Protein AF-A0A852VA20-F1 (afdb_monomer_lite)

Radius of gyration: 23.79 Å; chains: 1; bounding box: 58×60×54 Å

Organism: NCBI:txid1260955

Structure (mmCIF, N/CA/C/O backbone):
data_AF-A0A852VA20-F1
#
_entry.id   AF-A0A852VA20-F1
#
loop_
_atom_site.group_PDB
_atom_site.id
_atom_site.type_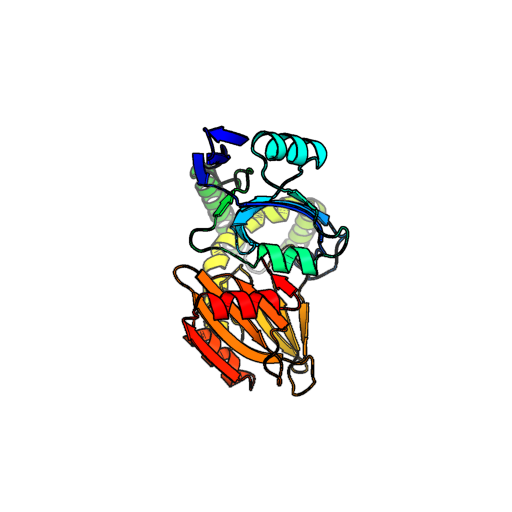symbol
_atom_site.label_atom_id
_atom_site.label_alt_id
_atom_site.label_comp_id
_atom_site.label_asym_id
_atom_site.label_entity_id
_atom_site.label_seq_id
_atom_site.pdbx_PDB_ins_code
_atom_site.Cartn_x
_atom_site.Cartn_y
_atom_site.Cartn_z
_atom_site.occupancy
_atom_site.B_iso_or_equiv
_atom_site.auth_seq_id
_atom_site.auth_comp_id
_atom_site.auth_asym_id
_atom_site.auth_atom_id
_atom_site.pdbx_PDB_model_num
ATOM 1 N N . MET A 1 1 ? -4.651 13.126 17.611 1.00 86.06 1 MET A N 1
ATOM 2 C CA . MET A 1 1 ? -5.342 13.004 18.914 1.00 86.06 1 MET A CA 1
ATOM 3 C C . MET A 1 1 ? -6.386 11.908 18.796 1.00 86.06 1 MET A C 1
ATOM 5 O O . MET A 1 1 ? -7.071 11.885 17.777 1.00 86.06 1 MET A O 1
ATOM 9 N N . LEU A 1 2 ? -6.470 11.009 19.779 1.00 92.06 2 LEU A N 1
ATOM 10 C CA . LEU A 1 2 ? -7.475 9.943 19.841 1.00 92.06 2 LEU A CA 1
ATOM 11 C C . LEU A 1 2 ? -8.363 10.138 21.063 1.00 92.06 2 LEU A C 1
ATOM 13 O O . LEU A 1 2 ? -7.851 10.328 22.164 1.00 92.06 2 LEU A O 1
ATOM 17 N N . THR A 1 3 ? -9.674 10.081 20.864 1.00 95.06 3 THR A N 1
ATOM 18 C CA . THR A 1 3 ? -10.672 10.147 21.934 1.00 95.06 3 THR A CA 1
ATOM 19 C C . THR A 1 3 ? -11.831 9.201 21.636 1.00 95.06 3 THR A C 1
ATOM 21 O O . THR A 1 3 ? -12.014 8.758 20.501 1.00 95.06 3 THR A O 1
ATOM 24 N N . TRP A 1 4 ? -12.625 8.895 22.660 1.00 95.31 4 TRP A N 1
ATOM 25 C CA . TRP A 1 4 ? -13.880 8.160 22.518 1.00 95.31 4 TRP A CA 1
ATOM 26 C C . TRP A 1 4 ? -15.063 9.119 22.630 1.00 95.31 4 TRP A C 1
ATOM 28 O O . TRP A 1 4 ? -15.105 9.933 23.549 1.00 95.31 4 TRP A O 1
ATOM 38 N N . ASP A 1 5 ? -16.025 8.987 21.724 1.00 94.44 5 ASP A N 1
ATOM 39 C CA . ASP A 1 5 ? -17.327 9.655 21.754 1.00 94.44 5 ASP A CA 1
ATOM 40 C C . ASP A 1 5 ? -18.409 8.568 21.799 1.00 94.44 5 ASP A C 1
ATOM 42 O O . ASP A 1 5 ? -18.751 7.945 20.788 1.00 94.44 5 ASP A O 1
ATOM 46 N N . GLY A 1 6 ? -18.833 8.215 23.016 1.00 90.75 6 GLY A N 1
ATOM 47 C CA . GLY A 1 6 ? -19.586 6.980 23.246 1.00 90.75 6 GLY A CA 1
ATOM 48 C C . GLY A 1 6 ? -18.814 5.755 22.732 1.00 90.75 6 GLY A C 1
ATOM 49 O O . GLY A 1 6 ? -17.623 5.608 22.994 1.00 90.75 6 GLY A O 1
ATOM 50 N N . GLY A 1 7 ? -19.476 4.879 21.976 1.00 90.75 7 GLY A N 1
ATOM 51 C CA . GLY A 1 7 ? -18.836 3.719 21.335 1.00 90.75 7 GLY A CA 1
ATOM 52 C C . GLY A 1 7 ? -18.010 4.042 20.082 1.00 90.75 7 GLY A C 1
ATOM 53 O O . GLY A 1 7 ? -17.509 3.128 19.433 1.00 90.75 7 GLY A O 1
ATOM 54 N N . THR A 1 8 ? -17.883 5.316 19.706 1.00 96.00 8 THR A N 1
ATOM 55 C CA . THR A 1 8 ? -17.224 5.728 18.462 1.00 96.00 8 THR A CA 1
ATOM 56 C C . THR A 1 8 ? -15.826 6.262 18.750 1.00 96.00 8 THR A C 1
ATOM 58 O O . THR A 1 8 ? -15.646 7.169 19.563 1.00 96.00 8 THR A O 1
ATOM 61 N N . LEU A 1 9 ? -14.822 5.727 18.060 1.00 96.75 9 LEU A N 1
ATOM 62 C CA . LEU A 1 9 ? -13.476 6.283 18.041 1.00 96.75 9 LEU A CA 1
ATOM 63 C C . LEU A 1 9 ? -13.481 7.577 17.230 1.00 96.75 9 LEU A C 1
ATOM 65 O O . LEU A 1 9 ? -13.901 7.590 16.071 1.00 96.75 9 LEU A O 1
ATOM 69 N N . VAL A 1 10 ? -12.943 8.645 17.811 1.00 96.81 10 VAL A N 1
ATOM 70 C CA . VAL A 1 10 ? -12.693 9.910 17.124 1.00 96.81 10 VAL A CA 1
ATOM 71 C C . VAL A 1 10 ? -11.188 10.107 17.000 1.00 96.81 10 VAL A C 1
ATOM 73 O O . VAL A 1 10 ? -10.472 10.258 17.991 1.00 96.81 10 VAL A O 1
ATOM 76 N N . ALA A 1 11 ? -10.703 10.119 15.762 1.00 94.81 11 ALA A N 1
ATOM 77 C CA . ALA A 1 11 ? -9.308 10.375 15.445 1.00 94.81 11 ALA A CA 1
ATOM 78 C C . ALA A 1 11 ? -9.168 11.717 14.727 1.00 94.81 11 ALA A C 1
ATOM 80 O O . ALA A 1 11 ? -9.705 11.909 13.636 1.00 94.81 11 ALA A O 1
ATOM 81 N N . ALA A 1 12 ? -8.436 12.645 15.339 1.00 91.88 12 ALA A N 1
ATOM 82 C CA . ALA A 1 12 ? -8.178 13.968 14.786 1.00 91.88 12 ALA A CA 1
ATOM 83 C C . ALA A 1 12 ? -6.714 14.115 14.349 1.00 91.88 12 ALA A C 1
ATOM 85 O O . ALA A 1 12 ? -5.784 13.860 15.126 1.00 91.88 12 ALA A O 1
ATOM 86 N N . ASP A 1 13 ? -6.532 14.578 13.115 1.00 89.12 13 ASP A N 1
ATOM 87 C CA . ASP A 1 13 ? -5.271 15.005 12.522 1.00 89.12 13 ASP A CA 1
ATOM 88 C C . ASP A 1 13 ? -5.221 16.543 12.483 1.00 89.12 13 ASP A C 1
ATOM 90 O O . ASP A 1 13 ? -5.724 17.159 11.531 1.00 89.12 13 ASP A O 1
ATOM 94 N N . PRO A 1 14 ? -4.630 17.186 13.509 1.00 81.62 14 PRO A N 1
ATOM 95 C CA . PRO A 1 14 ? -4.597 18.643 13.606 1.00 81.62 14 PRO A CA 1
ATOM 96 C C . PRO A 1 14 ? -3.803 19.279 12.461 1.00 81.62 14 PRO A C 1
ATOM 98 O O . PRO A 1 14 ? -4.120 20.385 12.035 1.00 81.62 14 PRO A O 1
ATOM 101 N N . ALA A 1 15 ? -2.819 18.567 11.902 1.00 81.56 15 ALA A N 1
ATOM 102 C CA . ALA A 1 15 ? -2.001 19.055 10.797 1.00 81.56 15 ALA A CA 1
ATOM 103 C C . ALA A 1 15 ? -2.809 19.289 9.512 1.00 81.56 15 ALA A C 1
ATOM 105 O O . ALA A 1 15 ? -2.489 20.177 8.719 1.00 81.56 15 ALA A O 1
ATOM 106 N N . ASN A 1 16 ? -3.849 18.483 9.296 1.00 81.75 16 ASN A N 1
ATOM 107 C CA . ASN A 1 16 ? -4.673 18.526 8.091 1.00 81.75 16 ASN A CA 1
ATOM 108 C C . ASN A 1 16 ? -6.115 18.979 8.363 1.00 81.75 16 ASN A C 1
ATOM 110 O O . ASN A 1 16 ? -6.921 18.943 7.434 1.00 81.75 16 ASN A O 1
ATOM 114 N N . ALA A 1 17 ? -6.433 19.380 9.602 1.00 86.56 17 ALA A N 1
ATOM 115 C CA . ALA A 1 17 ? -7.791 19.675 10.066 1.00 86.56 17 ALA A CA 1
ATOM 116 C C . ALA A 1 17 ? -8.796 18.569 9.681 1.00 86.56 17 ALA A C 1
ATOM 118 O O . ALA A 1 17 ? -9.918 18.840 9.253 1.00 86.56 17 ALA A O 1
ATOM 119 N N . ARG A 1 18 ? -8.362 17.306 9.769 1.00 90.56 18 ARG A N 1
ATOM 120 C CA . ARG A 1 18 ? -9.178 16.137 9.423 1.00 90.56 18 ARG A CA 1
ATOM 121 C C . ARG A 1 18 ? -9.582 15.397 10.680 1.00 90.56 18 ARG A C 1
ATOM 123 O O . ARG A 1 18 ? -8.735 15.108 11.517 1.00 90.56 18 ARG A O 1
ATOM 130 N N . THR A 1 19 ? -10.850 15.020 10.748 1.00 93.44 19 THR A N 1
ATOM 131 C CA . THR A 1 19 ? -11.389 14.186 11.820 1.00 93.44 19 THR A CA 1
ATOM 132 C C . THR A 1 19 ? -12.088 12.989 11.203 1.00 93.44 19 THR A C 1
ATOM 134 O O . THR A 1 19 ? -12.815 13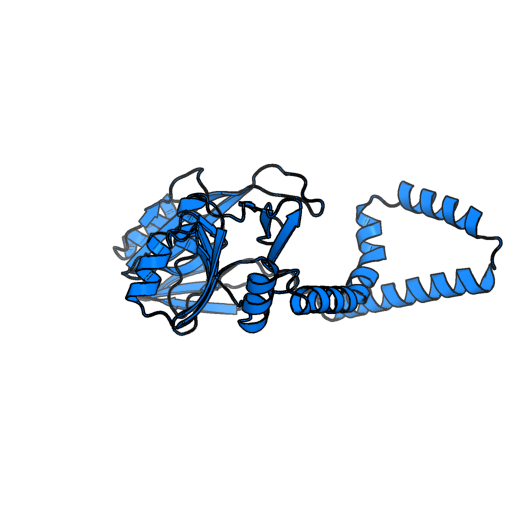.130 10.220 1.00 93.44 19 THR A O 1
ATOM 137 N N . VAL A 1 20 ? -11.848 11.814 11.767 1.00 95.62 20 VAL A N 1
ATOM 138 C CA . VAL A 1 20 ? -12.430 10.544 11.336 1.00 95.62 20 VAL A CA 1
ATOM 139 C C . VAL A 1 20 ? -13.167 9.948 12.525 1.00 95.62 20 VAL A C 1
ATOM 141 O O . VAL A 1 20 ? -12.645 9.951 13.640 1.00 95.62 20 VAL A O 1
ATOM 144 N N . ARG A 1 21 ? -14.383 9.461 12.281 1.00 97.00 21 ARG A N 1
ATOM 145 C CA . ARG A 1 21 ? -15.218 8.767 13.262 1.00 97.00 21 ARG A CA 1
ATOM 146 C C . ARG A 1 21 ? -15.448 7.341 12.786 1.00 97.00 21 ARG A C 1
ATOM 148 O O . ARG A 1 21 ? -15.847 7.163 11.638 1.00 97.00 21 ARG A O 1
ATOM 155 N N . LEU A 1 22 ? -15.165 6.353 13.628 1.00 97.00 22 LEU A N 1
ATOM 156 C CA . LEU A 1 22 ? -15.309 4.935 13.285 1.00 97.00 22 LEU A CA 1
ATOM 157 C C . LEU A 1 22 ? -15.522 4.075 14.535 1.00 97.00 22 LEU A C 1
ATOM 159 O O . LEU A 1 22 ? -15.193 4.500 15.637 1.00 97.00 22 LEU A O 1
ATOM 163 N N . THR A 1 23 ? -16.025 2.856 14.368 1.00 97.00 23 THR A N 1
ATOM 164 C CA . THR A 1 23 ? -16.205 1.888 15.463 1.00 97.00 23 THR A CA 1
ATOM 165 C C . THR A 1 23 ? -15.299 0.688 15.197 1.00 97.00 23 THR A C 1
ATOM 167 O O . THR A 1 23 ? -15.664 -0.171 14.395 1.00 97.00 23 THR A O 1
ATOM 170 N N . PRO A 1 24 ? -14.084 0.653 15.773 1.00 97.50 24 PRO A N 1
ATOM 171 C CA . PRO A 1 24 ? -13.149 -0.425 15.499 1.00 97.50 24 PRO A CA 1
ATOM 172 C C . PRO A 1 24 ? -13.528 -1.673 16.295 1.00 97.50 24 PRO A C 1
ATOM 174 O O . PRO A 1 24 ? -13.931 -1.572 17.454 1.00 97.50 24 PRO A O 1
ATOM 177 N N . ALA A 1 25 ? -13.357 -2.845 15.689 1.00 97.81 25 ALA A N 1
ATOM 178 C CA . ALA A 1 25 ? -13.503 -4.123 16.381 1.00 97.81 25 ALA A CA 1
ATOM 179 C C . ALA A 1 25 ? -12.227 -4.504 17.144 1.00 97.81 25 ALA A C 1
ATOM 181 O O . ALA A 1 25 ? -12.302 -5.188 18.158 1.00 97.81 25 ALA A O 1
ATOM 182 N N . ALA A 1 26 ? -11.063 -4.048 16.674 1.00 98.12 26 ALA A N 1
ATOM 183 C CA . ALA A 1 26 ? -9.777 -4.269 17.324 1.00 98.12 26 ALA A CA 1
ATOM 184 C C . ALA A 1 26 ? -8.781 -3.154 16.981 1.00 98.12 26 ALA A C 1
ATOM 186 O O . ALA A 1 26 ? -8.934 -2.436 15.987 1.00 98.12 26 ALA A O 1
ATOM 187 N N . PHE A 1 27 ? -7.718 -3.050 17.770 1.00 97.94 27 PHE A N 1
ATOM 188 C CA . PHE A 1 27 ? -6.524 -2.295 17.408 1.00 97.94 27 PHE A CA 1
ATOM 189 C C . PHE A 1 27 ? -5.362 -3.229 17.087 1.00 97.94 27 PHE A C 1
ATOM 191 O O . PHE A 1 27 ? -5.186 -4.257 17.732 1.00 97.94 27 PHE A O 1
ATOM 198 N N . HIS A 1 28 ? -4.534 -2.840 16.124 1.00 97.19 28 HIS A N 1
ATOM 199 C CA . HIS A 1 28 ? -3.261 -3.475 15.828 1.00 97.19 28 HIS A CA 1
ATOM 200 C C . HIS A 1 28 ? -2.129 -2.488 16.086 1.00 97.19 28 HIS A C 1
ATOM 202 O O . HIS A 1 28 ? -1.929 -1.535 15.328 1.00 97.19 28 HIS A O 1
ATOM 208 N N . HIS A 1 29 ? -1.411 -2.701 17.180 1.00 96.12 29 HIS A N 1
ATOM 209 C CA . HIS A 1 29 ? -0.228 -1.924 17.511 1.00 96.12 29 HIS A CA 1
ATOM 210 C C . HIS A 1 29 ? 0.977 -2.587 16.851 1.00 96.12 29 HIS A C 1
ATOM 212 O O . HIS A 1 29 ? 1.224 -3.774 17.050 1.00 96.12 29 HIS A O 1
ATOM 218 N N . TYR A 1 30 ? 1.706 -1.847 16.019 1.00 95.12 30 TYR A N 1
ATOM 219 C CA . TYR A 1 30 ? 2.760 -2.431 15.202 1.00 95.12 30 TYR A CA 1
ATOM 220 C C . TYR A 1 30 ? 4.083 -1.694 15.360 1.00 95.12 30 TYR A C 1
ATOM 222 O O . TYR A 1 30 ? 4.132 -0.468 15.471 1.00 95.12 30 TYR A O 1
ATOM 230 N N . ARG A 1 31 ? 5.175 -2.464 15.326 1.00 93.12 31 ARG A N 1
ATOM 231 C CA . ARG A 1 31 ? 6.549 -1.963 15.360 1.00 93.12 31 ARG A CA 1
ATOM 232 C C . ARG A 1 31 ? 7.486 -2.936 14.648 1.00 93.12 31 ARG A C 1
ATOM 234 O O . ARG A 1 31 ? 7.608 -4.085 15.064 1.00 93.12 31 ARG A O 1
ATOM 241 N N . TYR A 1 32 ? 8.170 -2.483 13.603 1.00 92.12 32 TYR A N 1
ATOM 242 C CA . TYR A 1 32 ? 9.073 -3.326 12.815 1.00 92.12 32 TYR A CA 1
ATOM 243 C C . TYR A 1 32 ? 10.271 -2.548 12.266 1.00 92.12 32 TYR A C 1
ATOM 245 O O . TYR A 1 32 ? 10.245 -1.320 12.179 1.00 92.12 32 TYR A O 1
ATOM 253 N N . GLU A 1 33 ? 11.323 -3.267 11.882 1.00 90.81 33 GLU A N 1
ATOM 254 C CA . GLU A 1 33 ? 12.490 -2.687 11.220 1.00 90.81 33 GLU A CA 1
ATOM 255 C C . GLU A 1 33 ? 12.267 -2.607 9.710 1.00 90.81 33 GLU A C 1
ATOM 257 O O . GLU A 1 33 ? 11.958 -3.596 9.044 1.00 90.81 33 GLU A O 1
ATOM 262 N N . GLN A 1 34 ? 12.423 -1.411 9.156 1.00 88.88 34 GLN A N 1
ATOM 263 C CA . GLN A 1 34 ? 12.286 -1.154 7.735 1.00 88.88 34 GLN A CA 1
ATOM 264 C C . GLN A 1 34 ? 13.661 -0.951 7.108 1.00 88.88 34 GLN A C 1
ATOM 266 O O . GLN A 1 34 ? 14.386 -0.013 7.444 1.00 88.88 34 GLN A O 1
ATOM 271 N N . ALA A 1 35 ? 13.992 -1.807 6.142 1.00 88.56 35 ALA A N 1
ATOM 272 C CA . ALA A 1 35 ? 15.186 -1.644 5.329 1.00 88.56 35 ALA A CA 1
ATOM 273 C C . ALA A 1 35 ? 15.094 -0.357 4.498 1.00 88.56 35 ALA A C 1
ATOM 275 O O . ALA A 1 35 ? 14.182 -0.179 3.681 1.00 88.56 35 ALA A O 1
ATOM 276 N N . LEU A 1 36 ? 16.067 0.530 4.698 1.00 85.81 36 LEU A N 1
ATOM 277 C CA . LEU A 1 36 ? 16.147 1.805 4.003 1.00 85.81 36 LEU A CA 1
ATOM 278 C C . LEU A 1 36 ? 17.186 1.767 2.883 1.00 85.81 36 LEU A C 1
ATOM 280 O O . LEU A 1 36 ? 18.226 1.113 2.987 1.00 85.81 36 LEU A O 1
ATOM 284 N N . ALA A 1 37 ? 16.922 2.526 1.827 1.00 83.56 37 ALA A N 1
ATOM 285 C CA . ALA A 1 37 ? 17.871 2.808 0.764 1.00 83.56 37 ALA A CA 1
ATOM 286 C C . ALA A 1 37 ? 17.925 4.313 0.480 1.00 83.56 37 ALA A C 1
ATOM 288 O O . ALA A 1 37 ? 16.928 5.032 0.594 1.00 83.56 37 ALA A O 1
ATOM 289 N N . ASP A 1 38 ? 19.106 4.809 0.122 1.00 76.56 38 ASP A N 1
ATOM 290 C CA . ASP A 1 38 ? 19.252 6.178 -0.360 1.00 76.56 38 ASP A CA 1
ATOM 291 C C . ASP A 1 38 ? 18.809 6.328 -1.828 1.00 76.56 38 ASP A C 1
ATOM 293 O O . ASP A 1 38 ? 18.400 5.373 -2.489 1.00 76.56 38 ASP A O 1
ATOM 297 N N . ALA A 1 39 ? 18.897 7.549 -2.364 1.00 68.19 39 ALA A N 1
ATOM 298 C CA . ALA A 1 39 ? 18.522 7.832 -3.751 1.00 68.19 39 ALA A CA 1
ATOM 299 C C . ALA A 1 39 ? 19.376 7.083 -4.796 1.00 68.19 39 ALA A C 1
ATOM 301 O O . ALA A 1 39 ? 18.969 7.004 -5.955 1.00 68.19 39 ALA A O 1
ATOM 302 N N . SER A 1 40 ? 20.541 6.552 -4.404 1.00 69.69 40 SER A N 1
ATOM 303 C CA . SER A 1 40 ? 21.409 5.721 -5.246 1.00 69.69 40 SER A CA 1
ATOM 304 C C . SER A 1 40 ? 21.102 4.223 -5.130 1.00 69.69 40 SER A C 1
ATOM 306 O O . SER A 1 40 ? 21.678 3.421 -5.861 1.00 69.69 40 SER A O 1
ATOM 308 N N . GLY A 1 41 ? 20.182 3.835 -4.240 1.00 71.62 41 GLY A N 1
ATOM 309 C CA . GLY A 1 41 ? 19.865 2.441 -3.943 1.00 71.62 41 GLY A CA 1
ATOM 310 C C . GLY A 1 41 ? 20.832 1.788 -2.952 1.00 71.62 41 GLY A C 1
ATOM 311 O O . GLY A 1 41 ? 20.735 0.582 -2.719 1.00 71.62 41 GLY A O 1
ATOM 312 N N . LYS A 1 42 ? 21.753 2.550 -2.346 1.00 80.00 42 LYS A N 1
ATOM 313 C CA . LYS A 1 42 ? 22.661 2.037 -1.317 1.00 80.00 42 LYS A CA 1
ATOM 314 C C . LYS A 1 42 ? 21.887 1.842 -0.016 1.00 80.00 42 LYS A C 1
ATOM 316 O O . LYS A 1 42 ? 21.166 2.740 0.426 1.00 80.00 42 LYS A O 1
ATOM 321 N N . LYS A 1 43 ? 22.047 0.663 0.592 1.00 83.88 43 LYS A N 1
ATOM 322 C CA . LYS A 1 43 ? 21.422 0.321 1.876 1.00 83.88 43 LYS A CA 1
ATOM 323 C C . LYS A 1 43 ? 21.855 1.312 2.959 1.00 83.88 43 LYS A C 1
ATOM 325 O O . LYS A 1 43 ? 23.027 1.681 3.037 1.00 83.88 43 LYS A O 1
ATOM 330 N N . ARG A 1 44 ? 20.897 1.723 3.781 1.00 86.81 44 ARG A N 1
ATOM 331 C CA . ARG A 1 44 ? 21.088 2.534 4.985 1.00 86.81 44 ARG A CA 1
ATOM 332 C C . ARG A 1 44 ? 20.774 1.708 6.222 1.00 86.81 44 ARG A C 1
ATOM 334 O O . ARG A 1 44 ? 20.211 0.619 6.112 1.00 86.81 44 ARG A O 1
ATOM 341 N N . GLU A 1 45 ? 21.130 2.252 7.380 1.00 86.44 45 GLU A N 1
ATOM 342 C CA . GLU A 1 45 ? 20.686 1.700 8.655 1.00 86.44 45 GLU A CA 1
ATOM 343 C C . GLU A 1 45 ? 19.156 1.545 8.648 1.00 86.44 45 GLU A C 1
ATOM 345 O O . GLU A 1 45 ? 18.451 2.467 8.208 1.00 86.44 45 GLU A O 1
ATOM 350 N N . PRO A 1 46 ? 18.640 0.372 9.058 1.00 86.44 46 PRO A N 1
ATOM 351 C CA . PRO A 1 46 ? 17.210 0.158 9.179 1.00 86.44 46 PRO A CA 1
ATOM 352 C C . PRO A 1 46 ? 16.588 1.198 10.106 1.00 86.44 46 PRO A C 1
ATOM 354 O O . PRO A 1 46 ? 17.149 1.538 11.146 1.00 86.44 46 PRO A O 1
ATOM 357 N N . ALA A 1 47 ? 15.408 1.692 9.743 1.00 88.25 47 ALA A N 1
ATOM 358 C CA . ALA A 1 47 ? 14.627 2.537 10.634 1.00 88.25 47 ALA A CA 1
ATOM 359 C C . ALA A 1 47 ? 13.526 1.717 11.289 1.00 88.25 47 ALA A C 1
ATOM 361 O O . ALA A 1 47 ? 12.854 0.920 10.636 1.00 88.25 47 ALA A O 1
ATOM 362 N N . VAL A 1 48 ? 13.299 1.959 12.575 1.00 89.75 48 VAL A N 1
ATOM 363 C CA . VAL A 1 48 ? 12.146 1.399 13.272 1.00 89.75 48 VAL A CA 1
ATOM 364 C C . VAL A 1 48 ? 10.905 2.184 12.858 1.00 89.75 48 VAL A C 1
ATOM 366 O O . VAL A 1 48 ? 10.830 3.400 13.036 1.00 89.75 48 VAL A O 1
ATOM 369 N N . VAL A 1 49 ? 9.926 1.481 12.303 1.00 90.06 49 VAL A N 1
ATOM 370 C CA . VAL A 1 49 ? 8.617 2.022 11.942 1.00 90.06 49 VAL A CA 1
ATOM 371 C C . VAL A 1 49 ? 7.601 1.515 12.950 1.00 90.06 49 VAL A C 1
ATOM 373 O O . VAL A 1 49 ? 7.500 0.312 13.177 1.00 90.06 49 VAL A O 1
ATOM 376 N N . GLY A 1 50 ? 6.846 2.438 13.541 1.00 92.25 50 GLY A N 1
ATOM 377 C CA . GLY A 1 50 ? 5.771 2.141 14.480 1.00 92.25 50 GLY A CA 1
ATOM 378 C C . GLY A 1 50 ? 4.452 2.796 14.086 1.00 92.25 50 GLY A C 1
ATOM 379 O O . GLY A 1 50 ? 4.414 3.713 13.251 1.00 92.25 50 GLY A O 1
ATOM 380 N N . GLY A 1 51 ? 3.368 2.320 14.683 1.00 94.12 51 GLY A N 1
ATOM 381 C CA . GLY A 1 51 ? 2.059 2.940 14.556 1.00 94.12 51 GLY A CA 1
ATOM 382 C C . GLY A 1 51 ? 0.945 2.133 15.202 1.00 94.12 51 GLY A C 1
ATOM 383 O O . GLY A 1 51 ? 1.165 1.090 15.821 1.00 94.12 51 GLY A O 1
ATOM 384 N N . LEU A 1 52 ? -0.268 2.643 15.033 1.00 95.75 52 LEU A N 1
ATOM 385 C CA . LEU A 1 52 ? -1.493 2.024 15.507 1.00 95.75 52 LEU A CA 1
ATOM 386 C C . LEU A 1 52 ? -2.501 1.969 14.362 1.00 95.75 52 LEU A C 1
ATOM 388 O O . LEU A 1 52 ? -2.841 3.001 13.784 1.00 95.75 52 LEU A O 1
ATOM 392 N N . ALA A 1 53 ? -3.000 0.780 14.051 1.00 97.31 53 ALA A N 1
ATOM 393 C CA . ALA A 1 53 ? -4.086 0.598 13.102 1.00 97.31 53 ALA A CA 1
ATOM 394 C C . ALA A 1 53 ? -5.382 0.233 13.834 1.00 97.31 53 ALA A C 1
ATOM 396 O O . ALA A 1 53 ? -5.371 -0.564 14.768 1.00 97.31 53 ALA A O 1
ATOM 397 N N . ALA A 1 54 ? -6.502 0.810 13.411 1.00 97.75 54 ALA A N 1
ATOM 398 C CA . ALA A 1 54 ? -7.835 0.422 13.854 1.00 97.75 54 ALA A CA 1
ATOM 399 C C . ALA A 1 54 ? -8.440 -0.525 12.810 1.00 97.75 54 ALA A C 1
ATOM 401 O O . ALA A 1 54 ? -8.447 -0.197 11.618 1.00 97.75 54 ALA A O 1
ATOM 402 N N . LEU A 1 55 ? -8.915 -1.686 13.253 1.00 98.12 55 LEU A N 1
ATOM 403 C CA . LEU A 1 55 ? -9.396 -2.769 12.400 1.00 98.12 55 LEU A CA 1
ATOM 404 C C . LEU A 1 55 ? -10.917 -2.934 12.503 1.00 98.12 55 LEU A C 1
ATOM 406 O O . LEU A 1 55 ? -11.505 -2.670 13.555 1.00 98.12 55 LEU A O 1
ATOM 410 N N . ASP A 1 56 ? -11.547 -3.387 11.422 1.00 97.44 56 ASP A N 1
ATOM 411 C CA . ASP A 1 56 ? -12.922 -3.888 11.435 1.00 97.44 56 ASP A CA 1
ATOM 412 C C . ASP A 1 56 ? -13.000 -5.346 11.927 1.00 97.44 56 ASP A C 1
ATOM 414 O O . ASP A 1 56 ? -12.000 -5.940 12.336 1.00 97.44 56 ASP A O 1
ATOM 418 N N . ALA A 1 57 ? -14.206 -5.922 11.911 1.00 96.81 57 ALA A N 1
ATOM 419 C CA . ALA A 1 57 ? -14.456 -7.285 12.379 1.00 96.81 57 ALA A CA 1
ATOM 420 C C . ALA A 1 57 ? -13.758 -8.377 11.540 1.00 96.81 57 ALA A C 1
ATOM 422 O O . ALA A 1 57 ? -13.502 -9.459 12.060 1.00 96.81 57 ALA A O 1
ATOM 423 N N . ASP A 1 58 ? -13.401 -8.091 10.283 1.00 96.56 58 ASP A N 1
ATOM 424 C CA . ASP A 1 58 ? -12.680 -9.021 9.399 1.00 96.56 58 ASP A CA 1
ATOM 425 C C . ASP A 1 58 ? -11.149 -8.862 9.511 1.00 96.56 58 ASP A C 1
ATOM 427 O O . ASP A 1 58 ? -10.372 -9.523 8.802 1.00 96.56 58 ASP A O 1
ATOM 431 N N . GLY A 1 59 ? -10.696 -7.955 10.381 1.00 96.00 59 GLY A N 1
ATOM 432 C CA . GLY A 1 59 ? -9.294 -7.588 10.531 1.00 96.00 59 GLY A CA 1
ATOM 433 C C . GLY A 1 59 ? -8.776 -6.689 9.406 1.00 96.00 59 GLY A C 1
ATOM 434 O O . GLY A 1 59 ? -7.564 -6.643 9.185 1.00 96.00 59 GLY A O 1
ATOM 435 N N . LEU A 1 60 ? -9.655 -5.998 8.673 1.00 97.31 60 LEU A N 1
ATOM 436 C CA . LEU A 1 60 ? -9.261 -5.002 7.683 1.00 97.31 60 LEU A CA 1
ATOM 437 C C . LEU A 1 60 ? -9.028 -3.639 8.344 1.00 97.31 60 LEU A C 1
ATOM 439 O O . LEU A 1 60 ? -9.779 -3.196 9.207 1.00 97.31 60 LEU A O 1
ATOM 443 N N . VAL A 1 61 ? -8.000 -2.928 7.896 1.00 97.81 61 VAL A N 1
ATOM 444 C CA . VAL A 1 61 ? -7.634 -1.593 8.369 1.00 97.81 61 VAL A CA 1
ATOM 445 C C . VAL A 1 61 ? -8.679 -0.571 7.938 1.00 97.81 61 VAL A C 1
ATOM 447 O O . VAL A 1 61 ? -8.841 -0.307 6.745 1.00 97.81 61 VAL A O 1
ATOM 450 N N . LEU A 1 62 ? -9.323 0.057 8.920 1.00 97.69 62 LEU A N 1
ATOM 451 C CA . LEU A 1 62 ? -10.183 1.234 8.771 1.00 97.69 62 LEU A CA 1
ATOM 452 C C . LEU A 1 62 ? -9.370 2.529 8.879 1.00 97.69 62 LEU A C 1
ATOM 454 O O . LEU A 1 62 ? -9.621 3.509 8.178 1.00 97.69 62 LEU A O 1
ATOM 458 N N . LEU A 1 63 ? -8.386 2.543 9.776 1.00 97.38 63 LEU A N 1
ATOM 459 C CA . LEU A 1 63 ? -7.588 3.722 10.085 1.00 97.38 63 LEU A CA 1
ATOM 460 C C . LEU A 1 63 ? -6.146 3.321 10.379 1.00 97.38 63 LEU A C 1
ATOM 462 O O . LEU A 1 63 ? -5.922 2.447 11.205 1.00 97.38 63 LEU A O 1
ATOM 466 N N . ASP A 1 64 ? -5.183 3.995 9.755 1.00 96.25 64 ASP A N 1
ATOM 467 C CA . ASP A 1 64 ? -3.755 3.858 10.058 1.00 96.25 64 ASP A CA 1
ATOM 468 C C . ASP A 1 64 ? -3.183 5.157 10.651 1.00 96.25 64 ASP A C 1
ATOM 470 O O . ASP A 1 64 ? -3.335 6.243 10.073 1.00 96.25 64 ASP A O 1
ATOM 474 N N . LEU A 1 65 ? -2.515 5.036 11.800 1.00 94.06 65 LEU A N 1
ATOM 475 C CA . LEU A 1 65 ? -1.906 6.111 12.580 1.00 94.06 65 LEU A CA 1
ATOM 476 C C . LEU A 1 65 ? -0.404 5.837 12.765 1.00 94.06 65 LEU A C 1
ATOM 478 O O . LEU A 1 65 ? 0.020 5.395 13.840 1.00 94.06 65 LEU A O 1
ATOM 482 N N . PRO A 1 66 ? 0.432 6.100 11.746 1.00 92.31 66 PRO A N 1
ATOM 483 C CA . PRO A 1 66 ? 1.874 5.958 11.883 1.00 92.31 66 PRO A CA 1
ATOM 484 C C . PRO A 1 66 ? 2.417 6.914 12.948 1.00 92.31 66 PRO A C 1
ATOM 486 O O . PRO A 1 66 ? 2.034 8.084 13.007 1.00 92.31 66 PRO A O 1
ATOM 489 N N . GLY A 1 67 ? 3.353 6.433 13.755 1.00 89.69 67 GLY A N 1
ATOM 490 C CA . GLY A 1 67 ? 3.936 7.206 14.842 1.00 89.69 67 GLY A CA 1
ATOM 491 C C . GLY A 1 67 ? 4.410 6.325 15.986 1.00 89.69 67 GLY A C 1
ATOM 492 O O . GLY A 1 67 ? 4.272 5.105 15.959 1.00 89.69 67 GLY A O 1
ATOM 493 N N . GLU A 1 68 ? 4.980 6.961 16.997 1.00 88.94 68 GLU A N 1
ATOM 494 C CA . GLU A 1 68 ? 5.351 6.280 18.230 1.00 88.94 68 GLU A CA 1
ATOM 495 C C . GLU A 1 68 ? 4.127 6.210 19.139 1.00 88.94 68 GLU A C 1
ATOM 497 O O . GLU A 1 68 ? 3.549 7.237 19.493 1.00 88.94 68 GLU A O 1
ATOM 502 N N . TRP A 1 69 ? 3.731 4.989 19.485 1.00 90.31 69 TRP A N 1
ATOM 503 C CA . TRP A 1 69 ? 2.653 4.703 20.422 1.00 90.31 69 TRP A CA 1
ATOM 504 C C . TRP A 1 69 ? 3.215 3.828 21.534 1.00 90.31 69 TRP A C 1
ATOM 506 O O . TRP A 1 69 ? 3.918 2.853 21.267 1.00 90.31 69 TRP A O 1
ATOM 516 N N . GLN A 1 70 ? 2.939 4.180 22.786 1.00 90.31 70 GLN A N 1
ATOM 517 C CA . GLN A 1 70 ? 3.337 3.346 23.912 1.00 90.31 70 GLN A CA 1
ATOM 518 C C . GLN A 1 70 ? 2.303 2.233 24.092 1.00 90.31 70 GLN A C 1
ATOM 520 O O . GLN A 1 70 ? 1.118 2.513 24.272 1.00 90.31 70 GLN A O 1
ATOM 525 N N . GLY A 1 71 ? 2.739 0.970 24.075 1.00 90.69 71 GLY A N 1
ATOM 526 C CA . GLY A 1 71 ? 1.825 -0.181 24.127 1.00 90.69 71 GLY A CA 1
ATOM 527 C C . GLY A 1 71 ? 0.870 -0.147 25.327 1.00 90.69 71 GLY A C 1
ATOM 528 O O . GLY A 1 71 ? -0.322 -0.400 25.180 1.00 90.69 71 GLY A O 1
ATOM 529 N N . TRP A 1 72 ? 1.354 0.274 26.501 1.00 93.88 72 TRP A N 1
ATOM 530 C CA . TRP A 1 72 ? 0.523 0.408 27.703 1.00 93.88 72 TRP A CA 1
ATOM 531 C C . TRP A 1 72 ? -0.524 1.531 27.592 1.00 93.88 72 TRP A C 1
ATOM 533 O O . TRP A 1 72 ? -1.630 1.390 28.117 1.00 93.88 72 TRP A O 1
ATOM 543 N N . GLU A 1 73 ? -0.222 2.630 26.891 1.00 93.69 73 GLU A N 1
ATOM 544 C CA . GLU A 1 73 ? -1.187 3.710 26.642 1.00 93.69 73 GLU A CA 1
ATOM 545 C C . GLU A 1 73 ? -2.287 3.242 25.699 1.00 93.69 73 GLU A C 1
ATOM 547 O O . GLU A 1 73 ? -3.462 3.512 25.952 1.00 93.69 73 GLU A O 1
ATOM 552 N N . VAL A 1 74 ? -1.909 2.506 24.650 1.00 94.19 74 VAL A N 1
ATOM 553 C CA . VAL A 1 74 ? -2.841 1.903 23.690 1.00 94.19 74 VAL A CA 1
ATOM 554 C C . VAL A 1 74 ? -3.747 0.894 24.391 1.00 94.19 74 VAL A C 1
ATOM 556 O O . VAL A 1 74 ? -4.966 0.983 24.260 1.00 94.19 74 VAL A O 1
ATOM 559 N N . ALA A 1 75 ? -3.176 -0.019 25.181 1.00 95.94 75 ALA A N 1
ATOM 560 C CA . ALA A 1 75 ? -3.930 -1.017 25.936 1.00 95.94 75 ALA A CA 1
ATOM 561 C C . ALA A 1 75 ? -4.921 -0.360 26.906 1.00 95.94 75 ALA A C 1
ATOM 563 O O . ALA A 1 75 ? -6.108 -0.690 26.899 1.00 95.94 75 ALA A O 1
ATOM 564 N N . ARG A 1 76 ? -4.474 0.637 27.681 1.00 96.12 76 ARG A N 1
ATOM 565 C CA . ARG A 1 76 ? -5.346 1.403 28.581 1.00 96.12 76 ARG A CA 1
ATOM 566 C C . ARG A 1 76 ? -6.467 2.104 27.809 1.00 96.12 76 ARG A C 1
ATOM 568 O O . ARG A 1 76 ? -7.628 1.992 28.193 1.00 96.12 76 ARG A O 1
ATOM 575 N N . PHE A 1 77 ? -6.139 2.784 26.712 1.00 95.50 77 PHE A N 1
ATOM 576 C CA . PHE A 1 77 ? -7.110 3.492 25.876 1.00 95.50 77 PHE A CA 1
ATOM 577 C C . PHE A 1 77 ? -8.173 2.559 25.277 1.00 95.50 77 PHE A C 1
ATOM 579 O O . PHE A 1 77 ? -9.354 2.909 25.262 1.00 95.50 77 PHE A O 1
ATOM 586 N N . ALA A 1 78 ? -7.771 1.380 24.805 1.00 96.25 78 ALA A N 1
ATOM 587 C CA . ALA A 1 78 ? -8.665 0.399 24.200 1.00 96.25 78 ALA A CA 1
ATOM 588 C C . ALA A 1 78 ? -9.526 -0.333 25.247 1.00 96.25 78 ALA A C 1
ATOM 590 O O . ALA A 1 78 ? -10.734 -0.500 25.053 1.00 96.25 78 ALA A O 1
ATOM 591 N N . SER A 1 79 ? -8.939 -0.673 26.403 1.00 95.69 79 SER A N 1
ATOM 592 C CA . SER A 1 79 ? -9.639 -1.332 27.516 1.00 95.69 79 SER A CA 1
ATOM 593 C C . SER A 1 79 ? -10.811 -0.510 28.057 1.00 95.69 79 SER A C 1
ATOM 595 O O . SER A 1 79 ? -11.834 -1.082 28.423 1.00 95.69 79 SER A O 1
ATOM 597 N N . ALA A 1 80 ? -10.729 0.826 27.996 1.00 94.25 80 ALA A N 1
ATOM 598 C CA . ALA A 1 80 ? -11.810 1.729 28.394 1.00 94.25 80 ALA A CA 1
ATOM 599 C C . ALA A 1 80 ? -13.121 1.515 27.610 1.00 94.25 80 ALA A C 1
ATOM 601 O O . ALA A 1 80 ? -14.176 1.986 28.035 1.00 94.25 80 ALA A O 1
ATOM 602 N N . ARG A 1 81 ? -13.068 0.821 26.464 1.00 96.12 81 ARG A N 1
ATOM 603 C CA . ARG A 1 81 ? -14.229 0.453 25.641 1.00 96.12 81 ARG A CA 1
ATOM 604 C C . ARG A 1 81 ? -14.318 -1.043 25.338 1.00 96.12 81 ARG A C 1
ATOM 606 O O . ARG A 1 81 ? -15.105 -1.428 24.483 1.00 96.12 81 ARG A O 1
ATOM 613 N N . GLY A 1 82 ? -13.525 -1.876 26.014 1.00 96.00 82 GLY A N 1
ATOM 614 C CA . GLY A 1 82 ? -13.498 -3.320 25.765 1.00 96.00 82 GLY A CA 1
ATOM 615 C C . GLY A 1 82 ? -13.023 -3.701 24.358 1.00 96.00 82 GLY A C 1
ATOM 616 O O . GLY A 1 82 ? -13.358 -4.780 23.880 1.00 96.00 82 GLY A O 1
ATOM 617 N N . VAL A 1 83 ? -12.268 -2.828 23.682 1.00 97.38 83 VAL A N 1
ATOM 618 C CA . VAL A 1 83 ? -11.723 -3.117 22.350 1.00 97.38 83 VAL A CA 1
ATOM 619 C C . VAL A 1 83 ? -10.400 -3.874 22.522 1.00 97.38 83 VAL A C 1
ATOM 621 O O . VAL A 1 83 ? -9.505 -3.362 23.199 1.00 97.38 83 VAL A O 1
ATOM 624 N N . PRO A 1 84 ? -10.238 -5.077 21.945 1.00 97.62 84 PRO A N 1
ATOM 625 C CA . PRO A 1 84 ? -8.990 -5.826 22.032 1.00 97.62 84 PRO A CA 1
ATOM 626 C C . PRO A 1 84 ? -7.846 -5.118 21.295 1.00 97.62 84 PRO A C 1
ATOM 628 O O . PRO A 1 84 ? -8.047 -4.423 20.295 1.00 97.62 84 PRO A O 1
ATOM 631 N N . VAL A 1 85 ? -6.622 -5.336 21.779 1.00 97.31 85 VAL A N 1
ATOM 632 C CA . VAL A 1 85 ? -5.384 -4.863 21.149 1.00 97.31 85 VAL A CA 1
ATOM 633 C C . VAL A 1 85 ? -4.541 -6.071 20.766 1.00 97.31 85 VAL A C 1
ATOM 635 O O . VAL A 1 85 ? -4.267 -6.934 21.597 1.00 97.31 85 VAL A O 1
ATOM 638 N N . HIS A 1 86 ? -4.124 -6.122 19.507 1.00 95.75 86 HIS A N 1
ATOM 639 C CA . HIS A 1 86 ? -3.197 -7.109 18.977 1.00 95.75 86 HIS A CA 1
ATOM 640 C C . HIS A 1 86 ? -1.843 -6.450 18.742 1.00 95.75 86 HIS A C 1
ATOM 642 O O . HIS A 1 86 ? -1.706 -5.608 17.849 1.00 95.75 86 HIS A O 1
ATOM 648 N N . ASP A 1 87 ? -0.833 -6.853 19.505 1.00 91.19 87 ASP A N 1
ATOM 649 C CA . ASP A 1 87 ? 0.543 -6.471 19.213 1.00 91.19 87 ASP A CA 1
ATOM 650 C C . ASP A 1 87 ? 1.058 -7.271 18.011 1.00 91.19 87 ASP A C 1
ATOM 652 O O . ASP A 1 87 ? 0.975 -8.501 17.957 1.00 91.19 87 ASP A O 1
ATOM 656 N N . GLY A 1 88 ? 1.559 -6.561 17.003 1.00 82.56 88 GLY A N 1
ATOM 657 C CA . GLY A 1 88 ? 2.207 -7.171 15.853 1.00 82.56 88 GLY A CA 1
ATOM 658 C C . GLY A 1 88 ? 3.543 -7.815 16.221 1.00 82.56 88 GLY A C 1
ATOM 659 O O . GLY A 1 88 ? 4.181 -7.411 17.196 1.00 82.56 88 GLY A O 1
ATOM 660 N N . PRO A 1 89 ? 4.000 -8.803 15.432 1.00 83.00 89 PRO A N 1
ATOM 661 C CA . PRO A 1 89 ? 5.290 -9.429 15.668 1.00 83.00 89 PRO A CA 1
ATOM 662 C C . PRO A 1 89 ? 6.397 -8.379 15.586 1.00 83.00 89 PRO A C 1
ATOM 664 O O . PRO A 1 89 ? 6.476 -7.604 14.631 1.00 83.00 89 PRO A O 1
ATOM 667 N N . THR A 1 90 ? 7.266 -8.363 16.592 1.00 80.19 90 THR A N 1
ATOM 668 C CA . THR A 1 90 ? 8.410 -7.459 16.630 1.00 80.19 90 THR A CA 1
ATOM 669 C C . THR A 1 90 ? 9.495 -7.927 15.658 1.00 80.19 90 THR A C 1
ATOM 671 O O . THR A 1 90 ? 9.725 -9.120 15.458 1.00 80.19 90 THR A O 1
ATOM 674 N N . GLY A 1 91 ? 10.158 -6.973 15.003 1.00 77.00 91 GLY A N 1
ATOM 675 C CA . GLY A 1 91 ? 11.342 -7.216 14.168 1.00 77.00 91 GLY A CA 1
ATOM 676 C C . GLY A 1 91 ? 11.083 -7.737 12.748 1.00 77.00 91 GLY A C 1
ATOM 677 O O . GLY A 1 91 ? 11.900 -7.468 11.873 1.00 77.00 91 GLY A O 1
ATOM 678 N N . ARG A 1 92 ? 9.955 -8.407 12.464 1.00 85.38 92 ARG A N 1
ATOM 679 C CA . ARG A 1 92 ? 9.630 -8.875 11.099 1.00 85.38 92 ARG A CA 1
ATOM 680 C C . ARG A 1 92 ? 8.671 -7.922 10.375 1.00 85.38 92 ARG A C 1
ATOM 682 O O . ARG A 1 92 ? 7.541 -7.754 10.837 1.00 85.38 92 ARG A O 1
ATOM 689 N N . PRO A 1 93 ? 9.075 -7.310 9.246 1.00 89.12 93 PRO A N 1
ATOM 690 C CA . PRO A 1 93 ? 8.227 -6.371 8.520 1.00 89.12 93 PRO A CA 1
ATOM 691 C C . PRO A 1 93 ? 7.040 -7.044 7.823 1.00 89.12 93 PRO A C 1
ATOM 693 O O . PRO A 1 93 ? 5.984 -6.428 7.706 1.00 89.12 93 PRO A O 1
ATOM 696 N N . GLU A 1 94 ? 7.181 -8.282 7.349 1.00 91.38 94 GLU A N 1
ATOM 697 C CA . GLU A 1 94 ? 6.236 -8.899 6.413 1.00 91.38 94 GLU A CA 1
ATOM 698 C C . GLU A 1 94 ? 4.830 -9.057 7.005 1.00 91.38 94 GLU A C 1
ATOM 700 O O . GLU A 1 94 ? 3.890 -8.533 6.406 1.00 91.38 94 GLU A O 1
ATOM 705 N N . PRO A 1 95 ? 4.631 -9.662 8.196 1.00 92.56 95 PRO A N 1
ATOM 706 C CA . PRO A 1 95 ? 3.284 -9.837 8.740 1.00 92.56 95 PRO A CA 1
ATOM 707 C C . PRO A 1 95 ? 2.596 -8.500 9.028 1.00 92.56 95 PRO A C 1
ATOM 709 O O . PRO A 1 95 ? 1.401 -8.346 8.782 1.00 92.56 95 PRO A O 1
ATOM 712 N N . VAL A 1 96 ? 3.359 -7.507 9.499 1.00 93.31 96 VAL A N 1
ATOM 713 C CA . VAL A 1 96 ? 2.841 -6.154 9.732 1.00 93.31 96 VAL A CA 1
ATOM 714 C C . VAL A 1 96 ? 2.429 -5.510 8.412 1.00 93.31 96 VAL A C 1
ATOM 716 O O . VAL A 1 96 ? 1.334 -4.963 8.310 1.00 93.31 96 VAL A O 1
ATOM 719 N N . ARG A 1 97 ? 3.272 -5.587 7.376 1.00 93.44 97 ARG A N 1
ATOM 720 C CA . ARG A 1 97 ? 2.961 -5.020 6.059 1.00 93.44 97 ARG A CA 1
ATOM 721 C C . ARG A 1 97 ? 1.727 -5.663 5.440 1.00 93.44 97 ARG A C 1
ATOM 723 O O . ARG A 1 97 ? 0.901 -4.934 4.894 1.00 93.44 97 ARG A O 1
ATOM 730 N N . VAL A 1 98 ? 1.570 -6.982 5.567 1.00 94.50 98 VAL A N 1
ATOM 731 C CA . VAL A 1 98 ? 0.367 -7.703 5.124 1.00 94.50 98 VAL A CA 1
ATOM 732 C C . VAL A 1 98 ? -0.872 -7.175 5.843 1.00 94.50 98 VAL A C 1
ATOM 734 O O . VAL A 1 98 ? -1.832 -6.785 5.179 1.00 94.50 98 VAL A O 1
ATOM 737 N N . THR A 1 99 ? -0.838 -7.065 7.174 1.00 95.00 99 THR A N 1
ATOM 738 C CA . THR A 1 99 ? -1.950 -6.489 7.948 1.00 95.00 99 THR A CA 1
ATOM 739 C C . THR A 1 99 ? -2.259 -5.053 7.518 1.00 95.00 99 THR A C 1
ATOM 741 O O . THR A 1 99 ? -3.415 -4.717 7.295 1.00 95.00 99 THR A O 1
ATOM 744 N N . LEU A 1 100 ? -1.248 -4.205 7.311 1.00 94.88 100 LEU A N 1
ATOM 745 C CA . LEU A 1 100 ? -1.450 -2.808 6.895 1.00 94.88 100 LEU A CA 1
ATOM 746 C C . LEU A 1 100 ? -1.955 -2.650 5.451 1.00 94.88 100 LEU A C 1
ATOM 748 O O . LEU A 1 100 ? -2.575 -1.637 5.104 1.00 94.88 100 LEU A O 1
ATOM 752 N N . ALA A 1 101 ? -1.687 -3.629 4.590 1.00 94.19 101 ALA A N 1
ATOM 753 C CA . ALA A 1 101 ? -2.170 -3.644 3.215 1.00 94.19 101 ALA A CA 1
ATOM 754 C C . ALA A 1 101 ? -3.618 -4.151 3.101 1.00 94.19 101 ALA A C 1
ATOM 756 O O . ALA A 1 101 ? -4.324 -3.768 2.161 1.00 94.19 101 ALA A O 1
ATOM 757 N N . ARG A 1 102 ? -4.087 -4.936 4.083 1.00 95.75 102 ARG A N 1
ATOM 758 C CA . ARG A 1 102 ? -5.475 -5.399 4.237 1.00 95.75 102 ARG A CA 1
ATOM 759 C C . ARG A 1 102 ? -6.402 -4.249 4.605 1.00 95.75 102 ARG A C 1
ATOM 761 O O . ARG A 1 102 ? -6.744 -4.057 5.758 1.00 95.75 102 ARG A O 1
ATOM 768 N N . ARG A 1 103 ? -6.809 -3.456 3.619 1.00 96.50 103 ARG A N 1
ATOM 769 C CA . ARG A 1 103 ? -7.627 -2.248 3.820 1.00 96.50 103 ARG A CA 1
ATOM 770 C C . ARG A 1 103 ? -9.113 -2.529 3.699 1.00 96.50 103 ARG A C 1
ATOM 772 O O . ARG A 1 103 ? -9.509 -3.282 2.810 1.00 96.50 103 ARG A O 1
ATOM 779 N N . ALA A 1 104 ? -9.904 -1.871 4.537 1.00 96.62 104 ALA A N 1
ATOM 780 C CA . ALA A 1 104 ? -11.351 -1.816 4.411 1.00 96.62 104 ALA A CA 1
ATOM 781 C C . ALA A 1 104 ? -11.763 -0.739 3.389 1.00 96.62 104 ALA A C 1
ATOM 783 O O . ALA A 1 104 ? -11.030 0.238 3.169 1.00 96.62 104 ALA A O 1
ATOM 784 N N . PRO A 1 105 ? -12.929 -0.866 2.741 1.00 95.50 105 PRO A N 1
ATOM 785 C CA . PRO A 1 105 ? -13.499 0.232 1.975 1.00 95.50 105 PRO A CA 1
ATOM 786 C C . PRO A 1 105 ? -13.644 1.492 2.839 1.00 95.50 105 PRO A C 1
ATOM 788 O O . PRO A 1 105 ? -14.068 1.433 3.988 1.00 95.50 105 PRO A O 1
ATOM 791 N N . GLY A 1 106 ? -13.245 2.646 2.299 1.00 93.62 106 GLY A N 1
ATOM 792 C CA . GLY A 1 106 ? -13.260 3.906 3.053 1.00 93.62 106 GLY A CA 1
ATOM 793 C C . GLY A 1 106 ? -12.129 4.072 4.076 1.00 93.62 106 GLY A C 1
ATOM 794 O O . GLY A 1 106 ? -12.136 5.069 4.799 1.00 93.62 106 GLY A O 1
ATOM 795 N N . TRP A 1 107 ? -11.148 3.158 4.119 1.00 95.88 107 TRP A N 1
ATOM 796 C CA . TRP A 1 107 ? -9.998 3.305 5.012 1.00 95.88 107 TRP A CA 1
ATOM 797 C C . TRP A 1 107 ? -9.275 4.643 4.818 1.00 95.88 107 TRP A C 1
ATOM 799 O O . TRP A 1 107 ? -9.272 5.247 3.737 1.00 95.88 107 TRP A O 1
ATOM 809 N N . THR A 1 108 ? -8.588 5.088 5.863 1.00 94.56 108 THR A N 1
ATOM 810 C CA . THR A 1 108 ? -7.832 6.337 5.823 1.00 94.56 108 THR A CA 1
ATOM 811 C C . THR A 1 108 ? -6.550 6.256 6.635 1.00 94.56 108 THR A C 1
ATOM 813 O O . THR A 1 108 ? -6.427 5.480 7.577 1.00 94.56 108 THR A O 1
ATOM 816 N N . ARG A 1 109 ? -5.572 7.088 6.277 1.00 93.19 109 ARG A N 1
ATOM 817 C CA . ARG A 1 109 ? -4.309 7.224 7.004 1.00 93.19 109 ARG A CA 1
ATOM 818 C C . ARG A 1 109 ? -4.181 8.643 7.529 1.00 93.19 109 ARG A C 1
ATOM 820 O O . ARG A 1 109 ? -4.221 9.587 6.735 1.00 93.19 109 ARG A O 1
ATOM 827 N N . LEU A 1 110 ? -3.984 8.801 8.835 1.00 92.19 110 LEU A N 1
ATOM 828 C CA . LEU A 1 110 ? -3.730 10.102 9.454 1.00 92.19 110 LEU A CA 1
ATOM 829 C C . LEU A 1 110 ? -2.257 10.189 9.825 1.00 92.19 110 LEU A C 1
ATOM 831 O O . LEU A 1 110 ? -1.783 9.522 10.735 1.00 92.19 110 LEU A O 1
ATOM 835 N N . THR A 1 111 ? -1.507 11.009 9.098 1.00 79.94 111 THR A N 1
ATOM 836 C CA . THR A 1 111 ? -0.049 11.060 9.250 1.00 79.94 111 THR A CA 1
ATOM 837 C C . THR A 1 111 ? 0.419 11.913 10.424 1.00 79.94 111 THR A C 1
ATOM 839 O O . THR A 1 111 ? 1.604 11.848 10.741 1.00 79.94 111 THR A O 1
ATOM 842 N N . GLY A 1 112 ? -0.447 12.744 11.028 1.00 61.56 112 GLY A N 1
ATOM 843 C CA . GLY A 1 112 ? -0.160 13.603 12.195 1.00 61.56 112 GLY A CA 1
ATOM 844 C C . GLY A 1 112 ? 0.906 14.691 11.980 1.00 61.56 112 GLY A C 1
ATOM 845 O O . GLY A 1 112 ? 0.931 15.704 12.672 1.00 61.56 112 GLY A O 1
ATOM 846 N N . ARG A 1 113 ? 1.784 14.513 10.991 1.00 55.22 113 ARG A N 1
ATOM 847 C CA . ARG A 1 113 ? 2.810 15.442 10.545 1.00 55.22 113 ARG A CA 1
ATOM 848 C C . ARG A 1 113 ? 2.273 16.217 9.352 1.00 55.22 113 ARG A C 1
ATOM 850 O O . ARG A 1 113 ? 1.984 15.638 8.300 1.00 55.22 113 ARG A O 1
ATOM 857 N N . SER A 1 114 ? 2.210 17.539 9.487 1.00 43.16 114 SER A N 1
ATOM 858 C CA . SER A 1 114 ? 2.073 18.434 8.342 1.00 43.16 114 SER A CA 1
ATOM 859 C C . SER A 1 114 ? 3.218 18.125 7.388 1.00 43.16 114 SER A C 1
ATOM 861 O O . SER A 1 114 ? 4.375 18.408 7.698 1.00 43.16 114 SER A O 1
ATOM 863 N N . ARG A 1 115 ? 2.937 17.560 6.205 1.00 49.00 115 ARG A N 1
ATOM 864 C CA . ARG A 1 115 ? 3.916 17.665 5.117 1.00 49.00 115 ARG A CA 1
ATOM 865 C C . ARG A 1 115 ? 4.177 19.161 4.955 1.00 49.00 115 ARG A C 1
ATOM 867 O O . ARG A 1 115 ? 3.196 19.883 4.761 1.00 49.00 115 ARG A O 1
ATOM 874 N N . PRO A 1 116 ? 5.428 19.649 5.042 1.00 44.38 116 PRO A N 1
ATOM 875 C CA . PRO A 1 116 ? 5.698 21.060 4.837 1.00 44.38 116 PRO A CA 1
ATOM 876 C C . PRO A 1 116 ? 5.255 21.397 3.416 1.00 44.38 116 PRO A C 1
ATOM 878 O O . PRO A 1 116 ? 5.930 21.083 2.437 1.00 44.38 116 PRO A O 1
ATOM 881 N N . ARG A 1 117 ? 4.063 21.981 3.279 1.00 49.91 117 ARG A N 1
ATOM 882 C CA . ARG A 1 117 ? 3.602 22.516 2.008 1.00 49.91 117 ARG A CA 1
ATOM 883 C C . ARG A 1 117 ? 4.449 23.762 1.792 1.00 49.91 117 ARG A C 1
ATOM 885 O O . ARG A 1 117 ? 4.327 24.697 2.582 1.00 49.91 117 ARG A O 1
ATOM 892 N N . PRO A 1 118 ? 5.321 23.805 0.768 1.00 51.84 118 PRO A N 1
ATOM 893 C CA . PRO A 1 118 ? 6.066 25.021 0.499 1.00 51.84 118 PRO A CA 1
ATOM 894 C C . PRO A 1 118 ? 5.041 26.120 0.237 1.00 51.84 118 PRO A C 1
ATOM 896 O O . PRO A 1 118 ? 4.201 25.974 -0.662 1.00 51.84 118 PRO A O 1
ATOM 899 N N . SER A 1 119 ? 5.074 27.165 1.069 1.00 59.88 119 SER A N 1
ATOM 900 C CA . SER A 1 119 ? 4.152 28.293 0.978 1.00 59.88 119 SER A CA 1
ATOM 901 C C . SER A 1 119 ? 4.212 28.891 -0.429 1.00 59.88 119 SER A C 1
ATOM 903 O O . SER A 1 119 ? 5.248 28.832 -1.097 1.00 59.88 119 SER A O 1
ATOM 905 N N . ARG A 1 120 ? 3.103 29.467 -0.911 1.00 67.00 120 ARG A N 1
ATOM 906 C CA . ARG A 1 120 ? 3.038 30.061 -2.261 1.00 67.00 120 ARG A CA 1
ATOM 907 C C . ARG A 1 120 ? 4.165 31.081 -2.478 1.00 67.00 120 ARG A C 1
ATOM 909 O O . ARG A 1 120 ? 4.787 31.071 -3.533 1.00 67.00 120 ARG A O 1
ATOM 916 N N . ARG A 1 121 ? 4.499 31.862 -1.441 1.00 62.91 121 ARG A N 1
ATOM 917 C CA . ARG A 1 121 ? 5.631 32.804 -1.427 1.00 62.91 121 ARG A CA 1
ATOM 918 C C . ARG A 1 121 ? 6.982 32.105 -1.572 1.00 62.91 121 ARG A C 1
ATOM 920 O O . ARG A 1 121 ? 7.777 32.522 -2.400 1.00 62.91 121 ARG A O 1
ATOM 927 N N . ARG A 1 122 ? 7.221 31.004 -0.849 1.00 66.06 122 ARG A N 1
ATOM 928 C CA . ARG A 1 122 ? 8.463 30.222 -0.978 1.00 66.06 122 ARG A CA 1
ATOM 929 C C . ARG A 1 122 ? 8.595 29.592 -2.365 1.00 66.06 122 ARG A C 1
ATOM 931 O O . ARG A 1 122 ? 9.690 29.573 -2.905 1.00 66.06 122 ARG A O 1
ATOM 938 N N . ARG A 1 123 ? 7.493 29.129 -2.971 1.00 67.25 123 ARG A N 1
ATOM 939 C CA . ARG A 1 123 ? 7.500 28.640 -4.363 1.00 67.25 123 ARG A CA 1
ATOM 940 C C . ARG A 1 123 ? 7.879 29.742 -5.344 1.00 67.25 123 ARG A C 1
ATOM 942 O O . ARG A 1 123 ? 8.736 29.501 -6.179 1.00 67.25 123 ARG A O 1
ATOM 949 N N . ILE A 1 124 ? 7.270 30.924 -5.220 1.00 72.19 124 ILE A N 1
ATOM 950 C CA . ILE A 1 124 ? 7.573 32.082 -6.073 1.00 72.19 124 ILE A CA 1
ATOM 951 C C . ILE A 1 124 ? 9.030 32.512 -5.884 1.00 72.19 124 ILE A C 1
ATOM 953 O O . ILE A 1 124 ? 9.736 32.649 -6.870 1.00 72.19 124 ILE A O 1
ATOM 957 N N . ALA A 1 125 ? 9.510 32.631 -4.644 1.00 70.06 125 ALA A N 1
ATOM 958 C CA . ALA A 1 125 ? 10.895 32.999 -4.354 1.00 70.06 125 ALA A CA 1
ATOM 959 C C . ALA A 1 125 ? 11.900 32.004 -4.954 1.00 70.06 125 ALA A C 1
ATOM 961 O O . ALA A 1 125 ? 12.857 32.423 -5.593 1.00 70.06 125 ALA A O 1
ATOM 962 N N . VAL A 1 126 ? 11.655 30.694 -4.816 1.00 68.44 126 VAL A N 1
ATOM 963 C CA . VAL A 1 126 ? 12.486 29.646 -5.438 1.00 68.44 126 VAL A CA 1
ATOM 964 C C . VAL A 1 126 ? 12.458 29.749 -6.966 1.00 68.44 126 VAL A C 1
ATOM 966 O O . VAL A 1 126 ? 13.487 29.555 -7.606 1.00 68.44 126 VAL A O 1
ATOM 969 N N . LEU A 1 127 ? 11.308 30.083 -7.556 1.00 70.81 127 LEU A N 1
ATOM 970 C CA . LEU A 1 127 ? 11.172 30.275 -9.001 1.00 70.81 127 LEU A CA 1
ATOM 971 C C . LEU A 1 127 ? 11.939 31.515 -9.479 1.00 70.81 127 LEU A C 1
ATOM 973 O O . LEU A 1 127 ? 12.695 31.412 -10.437 1.00 70.81 127 LEU A O 1
ATOM 977 N N . CYS A 1 128 ? 11.810 32.651 -8.788 1.00 71.69 128 CYS A N 1
ATOM 978 C CA . CYS A 1 128 ? 12.534 33.884 -9.105 1.00 71.69 128 CYS A CA 1
ATOM 979 C C . CYS A 1 128 ? 14.048 33.715 -8.937 1.00 71.69 128 CYS A C 1
ATOM 981 O O . CYS A 1 128 ? 14.797 34.128 -9.815 1.00 71.69 128 CYS A O 1
ATOM 983 N N . LEU A 1 129 ? 14.499 33.056 -7.863 1.00 70.50 129 LEU A N 1
ATOM 984 C CA . LEU A 1 129 ? 15.910 32.699 -7.668 1.00 70.50 129 LEU A CA 1
ATOM 985 C C . LEU A 1 129 ? 16.416 31.781 -8.784 1.00 70.50 129 LEU A C 1
ATOM 987 O O . LEU A 1 129 ? 17.503 31.997 -9.308 1.00 70.50 129 LEU A O 1
ATOM 991 N N . GLY A 1 130 ? 15.616 30.788 -9.183 1.00 67.75 130 GLY A N 1
ATOM 992 C CA . GLY A 1 130 ? 15.949 29.895 -10.290 1.00 67.75 130 GLY A CA 1
ATOM 993 C C . GLY A 1 130 ? 16.078 30.614 -11.630 1.00 67.75 130 GLY A C 1
ATOM 994 O O . GLY A 1 130 ? 17.053 30.404 -12.344 1.00 67.75 130 GLY A O 1
ATOM 995 N N . VAL A 1 131 ? 15.116 31.479 -11.962 1.00 75.12 131 VAL A N 1
ATOM 996 C CA . VAL A 1 131 ? 15.135 32.279 -13.196 1.00 75.12 131 VAL A CA 1
ATOM 997 C C . VAL A 1 131 ? 16.292 33.277 -13.175 1.00 75.12 131 VAL A C 1
ATOM 999 O O . VAL A 1 131 ? 17.015 33.369 -14.160 1.00 75.12 131 VAL A O 1
ATOM 1002 N N . GLY A 1 132 ? 16.523 33.962 -12.052 1.00 73.81 132 GLY A N 1
ATOM 1003 C CA . GLY A 1 132 ? 17.646 34.886 -11.884 1.00 73.81 132 GLY A CA 1
ATOM 1004 C C . GLY A 1 132 ? 18.998 34.194 -12.052 1.00 73.81 132 GLY A C 1
ATOM 1005 O O . GLY A 1 132 ? 19.839 34.677 -12.805 1.00 73.81 132 GLY A O 1
ATOM 1006 N N . GLY A 1 133 ? 19.179 33.017 -11.444 1.00 71.50 133 GLY A N 1
ATOM 1007 C CA . GLY A 1 133 ? 20.383 32.205 -11.628 1.00 71.50 133 GLY A CA 1
ATOM 1008 C C . GLY A 1 133 ? 20.584 31.762 -13.080 1.00 71.50 133 GLY A C 1
ATOM 1009 O O . GLY A 1 133 ? 21.697 31.833 -13.596 1.00 71.50 133 GLY A O 1
ATOM 1010 N N . LEU A 1 134 ? 19.510 31.365 -13.771 1.00 69.25 134 LEU A N 1
ATOM 1011 C CA . LEU A 1 134 ? 19.575 30.951 -15.175 1.00 69.25 134 LEU A CA 1
ATOM 1012 C C . LEU A 1 134 ? 19.910 32.122 -16.111 1.00 69.25 134 LEU A C 1
ATOM 1014 O O . LEU A 1 134 ? 20.737 31.969 -17.006 1.00 69.25 134 LEU A O 1
ATOM 1018 N N . LEU A 1 135 ? 19.308 33.293 -15.885 1.00 73.12 135 LEU A N 1
ATOM 1019 C CA . LEU A 1 135 ? 19.595 34.517 -16.638 1.00 73.12 135 LEU A CA 1
ATOM 1020 C C . LEU A 1 135 ? 21.025 35.003 -16.399 1.00 73.12 135 LEU A C 1
ATOM 1022 O O . LEU A 1 135 ? 21.697 35.386 -17.349 1.00 73.12 135 LEU A O 1
ATOM 1026 N N . MET A 1 136 ? 21.518 34.928 -15.163 1.00 72.75 136 MET A N 1
ATOM 1027 C CA . MET A 1 136 ? 22.901 35.267 -14.833 1.00 72.75 136 MET A CA 1
ATOM 1028 C C . MET A 1 136 ? 23.889 34.308 -15.508 1.00 72.75 136 MET A C 1
ATOM 1030 O O . MET A 1 136 ? 24.871 34.764 -16.087 1.00 72.75 136 MET A O 1
ATOM 1034 N N . MET A 1 137 ? 23.602 33.001 -15.530 1.00 65.75 137 MET A N 1
ATOM 1035 C CA . MET A 1 137 ? 24.407 32.036 -16.291 1.00 65.75 137 MET A CA 1
ATOM 1036 C C . MET A 1 137 ? 24.375 32.316 -17.796 1.00 65.75 137 MET A C 1
ATOM 1038 O O . MET A 1 137 ? 25.423 32.291 -18.440 1.00 65.75 137 MET A O 1
ATOM 1042 N N . ALA A 1 138 ? 23.204 32.612 -18.364 1.00 70.81 138 ALA A N 1
ATOM 1043 C CA . ALA A 1 138 ? 23.073 32.954 -19.779 1.00 70.81 138 ALA A CA 1
ATOM 1044 C C . ALA A 1 138 ? 23.843 34.239 -20.123 1.00 70.81 138 ALA A C 1
ATOM 1046 O O . ALA A 1 138 ? 24.563 34.265 -21.116 1.00 70.81 138 ALA A O 1
ATOM 1047 N N . TYR A 1 139 ? 23.757 35.263 -19.270 1.00 73.88 139 TYR A N 1
ATOM 1048 C CA . TYR A 1 139 ? 24.493 36.517 -19.414 1.00 73.88 139 TYR A CA 1
ATOM 1049 C C . TYR A 1 139 ? 26.005 36.296 -19.367 1.00 73.88 139 TYR A C 1
ATOM 1051 O O . TYR A 1 139 ? 26.701 36.736 -20.275 1.00 73.88 139 TYR A O 1
ATOM 1059 N N . VAL A 1 140 ? 26.511 35.561 -18.370 1.00 66.75 140 VAL A N 1
ATOM 1060 C CA . VAL A 1 140 ? 27.933 35.188 -18.254 1.00 66.75 140 VAL A CA 1
ATOM 1061 C C . VAL A 1 140 ? 28.393 34.432 -19.502 1.00 66.75 140 VAL A C 1
ATOM 1063 O O . VAL A 1 140 ? 29.425 34.760 -20.074 1.00 66.75 140 VAL A O 1
ATOM 1066 N N . THR A 1 141 ? 27.596 33.476 -19.984 1.00 65.88 141 THR A N 1
ATOM 1067 C CA . THR A 1 141 ? 27.916 32.698 -21.194 1.00 65.88 141 THR A CA 1
ATOM 1068 C C . THR A 1 141 ? 27.953 33.579 -22.448 1.00 65.88 141 THR A C 1
ATOM 1070 O O . THR A 1 141 ? 28.836 33.421 -23.289 1.00 65.88 141 THR A O 1
ATOM 1073 N N . ALA A 1 142 ? 27.015 34.522 -22.570 1.00 73.31 142 ALA A N 1
ATOM 1074 C CA . ALA A 1 142 ? 26.902 35.415 -23.719 1.00 73.31 142 ALA A CA 1
ATOM 1075 C C . ALA A 1 142 ? 27.962 36.529 -23.726 1.00 73.31 142 ALA A C 1
ATOM 1077 O O . ALA A 1 142 ? 28.415 36.924 -24.796 1.00 73.31 142 ALA A O 1
ATOM 1078 N N . THR A 1 143 ? 28.367 37.028 -22.555 1.00 69.44 143 THR A N 1
ATOM 1079 C CA . THR A 1 143 ? 29.321 38.145 -22.435 1.00 69.44 143 THR A CA 1
ATOM 1080 C C . THR A 1 143 ? 30.779 37.707 -22.388 1.00 69.44 143 THR A C 1
ATOM 1082 O O . THR A 1 143 ? 31.632 38.433 -22.889 1.00 69.44 143 THR A O 1
ATOM 1085 N N . LEU A 1 144 ? 31.091 36.532 -21.832 1.00 57.62 144 LEU A N 1
ATOM 1086 C CA . LEU A 1 144 ? 32.481 36.080 -21.685 1.00 57.62 144 LEU A CA 1
ATOM 1087 C C . LEU A 1 144 ? 32.990 35.194 -22.834 1.00 57.62 144 LEU A C 1
ATOM 1089 O O . LEU A 1 144 ? 34.192 34.935 -22.901 1.00 57.62 144 LEU A O 1
ATOM 1093 N N . GLY A 1 145 ? 32.119 34.753 -23.749 1.00 59.62 145 GLY A N 1
ATOM 1094 C CA . GLY A 1 145 ? 32.501 33.986 -24.940 1.00 59.62 145 GLY A CA 1
ATOM 1095 C C . GLY A 1 145 ? 33.224 32.654 -24.657 1.00 59.62 145 GLY A C 1
ATOM 1096 O O . GLY A 1 145 ? 33.551 32.296 -23.523 1.00 59.62 145 GLY A O 1
ATOM 1097 N N . GLY A 1 146 ? 33.498 31.883 -25.717 1.00 55.22 146 GLY A N 1
ATOM 1098 C CA . GLY A 1 146 ? 34.014 30.501 -25.653 1.00 55.22 146 GLY A CA 1
ATOM 1099 C C . GLY A 1 146 ? 35.394 30.296 -25.002 1.00 55.22 146 GLY A C 1
ATOM 1100 O O . GLY A 1 146 ? 35.828 29.155 -24.850 1.00 55.22 146 GLY A O 1
ATOM 1101 N N . VAL A 1 147 ? 36.081 31.359 -24.571 1.00 53.81 147 VAL A N 1
ATOM 1102 C CA . VAL A 1 147 ? 37.399 31.281 -23.909 1.00 53.81 147 VAL A CA 1
ATOM 1103 C C . VAL A 1 147 ? 37.279 30.921 -22.415 1.00 53.81 147 VAL A C 1
ATOM 1105 O O . VAL A 1 147 ? 38.255 30.535 -21.775 1.00 53.81 147 VAL A O 1
ATOM 1108 N N . THR A 1 148 ? 36.070 30.933 -21.846 1.00 54.03 148 THR A N 1
ATOM 1109 C CA . THR A 1 148 ? 35.845 30.721 -20.404 1.00 54.03 148 THR A CA 1
ATOM 1110 C C . THR A 1 148 ? 35.498 29.300 -19.968 1.00 54.03 148 THR A C 1
ATOM 1112 O O . THR A 1 148 ? 35.304 29.072 -18.775 1.00 54.03 148 THR A O 1
ATOM 1115 N N . TRP A 1 149 ? 35.521 28.296 -20.851 1.00 53.50 149 TRP A N 1
ATOM 1116 C CA . TRP A 1 149 ? 35.237 26.914 -20.427 1.00 53.50 149 TRP A CA 1
A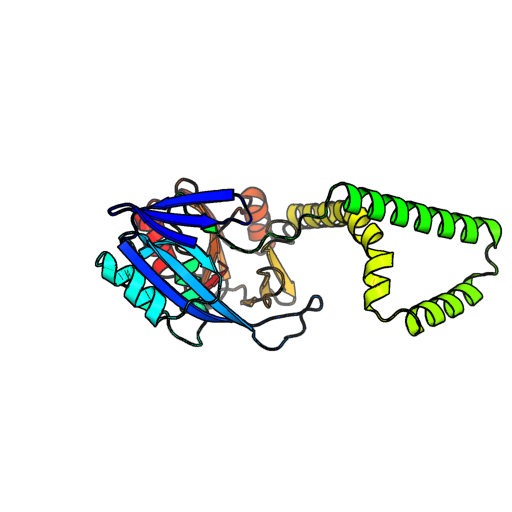TOM 1117 C C . TRP A 1 149 ? 36.258 26.381 -19.401 1.00 53.50 149 TRP A C 1
ATOM 1119 O O . TRP A 1 149 ? 35.892 25.658 -18.476 1.00 53.50 149 TRP A O 1
ATOM 1129 N N . ARG A 1 150 ? 37.529 26.808 -19.493 1.00 59.41 150 ARG A N 1
ATOM 1130 C CA . ARG A 1 150 ? 38.592 26.429 -18.537 1.00 59.41 150 ARG A CA 1
ATOM 1131 C C . ARG A 1 150 ? 38.497 27.167 -17.192 1.00 59.41 150 ARG A C 1
ATOM 1133 O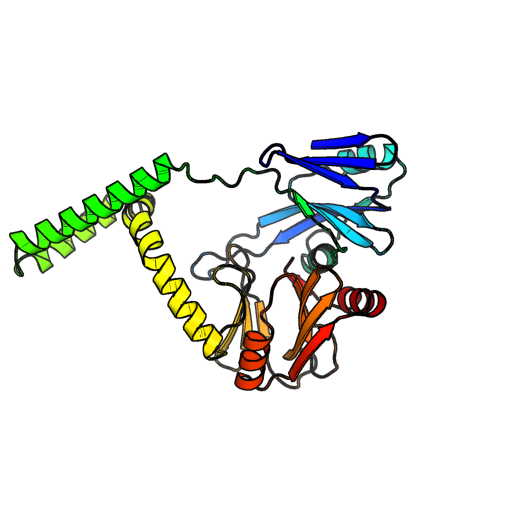 O . ARG A 1 150 ? 38.776 26.573 -16.152 1.00 59.41 150 ARG A O 1
ATOM 1140 N N . GLY A 1 151 ? 38.050 28.425 -17.190 1.00 56.72 151 GLY A N 1
ATOM 1141 C CA . GLY A 1 151 ? 37.795 29.187 -15.959 1.00 56.72 151 GLY A CA 1
ATOM 1142 C C . GLY A 1 151 ? 36.545 28.701 -15.220 1.00 56.72 151 GLY A C 1
ATOM 1143 O O . GLY A 1 151 ? 36.545 28.598 -13.995 1.00 56.72 151 GLY A O 1
ATOM 1144 N N . LEU A 1 152 ? 35.513 28.295 -15.966 1.00 54.78 152 LEU A N 1
ATOM 1145 C CA . LEU A 1 152 ? 34.268 27.760 -15.417 1.00 54.78 152 LEU A CA 1
ATOM 1146 C C . LEU A 1 152 ? 34.477 26.415 -14.706 1.00 54.78 152 LEU A C 1
ATOM 1148 O O . LEU A 1 152 ? 33.844 26.163 -13.685 1.00 54.78 152 LEU A O 1
ATOM 1152 N N . SER A 1 153 ? 35.408 25.576 -15.173 1.00 56.47 153 SER A N 1
ATOM 1153 C CA . SER A 1 153 ? 35.789 24.349 -14.458 1.00 56.47 153 SER A CA 1
ATOM 1154 C C . SER A 1 153 ? 36.499 24.611 -13.127 1.00 56.47 153 SER A C 1
ATOM 1156 O O . SER A 1 153 ? 36.327 23.834 -12.188 1.00 56.47 153 SER A O 1
ATOM 1158 N N . TRP A 1 154 ? 37.259 25.705 -13.013 1.00 60.91 154 TRP A N 1
ATOM 1159 C CA . TRP A 1 154 ? 37.916 26.079 -11.758 1.00 60.91 154 TRP A CA 1
ATOM 1160 C C . TRP A 1 154 ? 36.929 26.731 -10.786 1.00 60.91 154 TRP A C 1
ATOM 1162 O O . TRP A 1 154 ? 36.858 26.324 -9.632 1.00 60.91 154 TRP A O 1
ATOM 1172 N N . LEU A 1 155 ? 36.077 27.641 -11.270 1.00 55.66 155 LEU A N 1
ATOM 1173 C CA . LEU A 1 155 ? 35.000 28.240 -10.476 1.00 55.66 155 LEU A CA 1
ATOM 1174 C C . LEU A 1 155 ? 33.957 27.198 -10.045 1.00 55.66 155 LEU A C 1
ATOM 1176 O O . LEU A 1 155 ? 33.442 27.263 -8.937 1.00 55.66 155 LEU A O 1
ATOM 1180 N N . GLY A 1 156 ? 33.678 26.205 -10.894 1.00 60.75 156 GLY A N 1
ATOM 1181 C CA . GLY A 1 156 ? 32.818 25.069 -10.578 1.00 60.75 156 GLY A CA 1
ATOM 1182 C C . GLY A 1 156 ? 33.405 24.177 -9.486 1.00 60.75 156 GLY A C 1
ATOM 1183 O O . GLY A 1 156 ? 32.665 23.770 -8.598 1.00 60.75 156 GLY A O 1
ATOM 1184 N N . ARG A 1 157 ? 34.724 23.928 -9.504 1.00 61.59 157 ARG A N 1
ATOM 1185 C CA . ARG A 1 157 ? 35.432 23.243 -8.406 1.00 61.59 157 ARG A CA 1
ATOM 1186 C C . ARG A 1 157 ? 35.431 24.068 -7.126 1.00 61.59 157 ARG A C 1
ATOM 1188 O O . ARG A 1 157 ? 35.104 23.529 -6.085 1.00 61.59 157 ARG A O 1
ATOM 1195 N N . LEU A 1 158 ? 35.680 25.371 -7.211 1.00 58.78 158 LEU A N 1
ATOM 1196 C CA . LEU A 1 158 ? 35.692 26.260 -6.049 1.00 58.78 158 LEU A CA 1
ATOM 1197 C C . LEU A 1 158 ? 34.292 26.407 -5.429 1.00 58.78 158 LEU A C 1
ATOM 1199 O O . LEU A 1 158 ? 34.150 26.395 -4.213 1.00 58.78 158 LEU A O 1
ATOM 1203 N N . LEU A 1 159 ? 33.238 26.450 -6.250 1.00 55.69 159 LEU A N 1
ATOM 1204 C CA . LEU A 1 159 ? 31.851 26.364 -5.788 1.00 55.69 159 LEU A CA 1
ATOM 1205 C C . LEU A 1 159 ? 31.525 24.991 -5.192 1.00 55.69 159 LEU A C 1
ATOM 1207 O O . LEU A 1 159 ? 30.784 24.946 -4.224 1.00 55.69 159 LEU A O 1
ATOM 1211 N N . LEU A 1 160 ? 32.060 23.893 -5.728 1.00 56.19 160 LEU A N 1
ATOM 1212 C CA . LEU A 1 160 ? 31.907 22.545 -5.160 1.00 56.19 160 LEU A CA 1
ATOM 1213 C C . LEU A 1 160 ? 32.658 22.366 -3.832 1.00 56.19 160 LEU A C 1
ATOM 1215 O O . LEU A 1 160 ? 32.160 21.657 -2.963 1.00 56.19 160 LEU A O 1
ATOM 1219 N N . ASP A 1 161 ? 33.812 23.014 -3.679 1.00 57.66 161 ASP A N 1
ATOM 1220 C CA . ASP A 1 161 ? 34.658 22.936 -2.485 1.00 57.66 161 ASP A CA 1
ATOM 1221 C C . ASP A 1 161 ? 34.163 23.873 -1.367 1.00 57.66 161 ASP A C 1
ATOM 1223 O O . ASP A 1 161 ? 34.259 23.533 -0.190 1.00 57.66 161 ASP A O 1
ATOM 1227 N N . VAL A 1 162 ? 33.593 25.036 -1.711 1.00 53.78 162 VAL A N 1
ATOM 1228 C CA . VAL A 1 162 ? 33.059 26.017 -0.742 1.00 53.78 162 VAL A CA 1
ATOM 1229 C C . VAL A 1 162 ? 31.590 25.757 -0.405 1.00 53.78 162 VAL A C 1
ATOM 1231 O O . VAL A 1 162 ? 31.163 25.949 0.737 1.00 53.78 162 VAL A O 1
ATOM 1234 N N . ALA A 1 163 ? 30.783 25.316 -1.370 1.00 47.59 163 ALA A N 1
ATOM 1235 C CA . ALA A 1 163 ? 29.412 24.928 -1.094 1.00 47.59 163 ALA A CA 1
ATOM 1236 C C . ALA A 1 163 ? 29.420 23.507 -0.530 1.00 47.59 163 ALA A C 1
ATOM 1238 O O . ALA A 1 163 ? 29.422 22.537 -1.288 1.00 47.59 163 ALA A O 1
ATOM 1239 N N . GLU A 1 164 ? 29.340 23.369 0.802 1.00 47.94 164 GLU A N 1
ATOM 1240 C CA . GLU A 1 164 ? 28.886 22.112 1.409 1.00 47.94 164 GLU A CA 1
ATOM 1241 C C . GLU A 1 164 ? 27.720 21.577 0.561 1.00 47.94 164 GLU A C 1
ATOM 1243 O O . GLU A 1 164 ? 26.805 22.342 0.244 1.00 47.94 164 GLU A O 1
ATOM 1248 N N . ALA A 1 165 ? 27.723 20.288 0.197 1.00 52.09 165 ALA A N 1
ATOM 1249 C CA . ALA A 1 165 ? 26.765 19.664 -0.735 1.00 52.09 165 ALA A CA 1
ATOM 1250 C C . ALA A 1 165 ? 25.273 20.009 -0.479 1.00 52.09 165 ALA A C 1
ATOM 1252 O O . ALA A 1 165 ? 24.421 19.907 -1.365 1.00 52.09 165 ALA A O 1
ATOM 1253 N N . LYS A 1 166 ? 24.968 20.475 0.734 1.00 48.66 166 LYS A N 1
ATOM 1254 C CA . LYS A 1 166 ? 23.711 21.071 1.193 1.00 48.66 166 LYS A CA 1
ATOM 1255 C C . LYS A 1 166 ? 23.268 22.302 0.368 1.00 48.66 166 LYS A C 1
ATOM 1257 O O . LYS A 1 166 ? 22.082 22.415 0.064 1.00 48.66 166 LYS A O 1
ATOM 1262 N N . TRP A 1 167 ? 24.178 23.195 -0.038 1.00 51.88 167 TRP A N 1
ATOM 1263 C CA . TRP A 1 167 ? 23.875 24.435 -0.779 1.00 51.88 167 TRP A CA 1
ATOM 1264 C C . TRP A 1 167 ? 23.701 24.225 -2.286 1.00 51.88 167 TRP A C 1
ATOM 1266 O O . TRP A 1 167 ? 22.865 24.889 -2.901 1.00 51.88 167 TRP A O 1
ATOM 1276 N N . LEU A 1 168 ? 24.384 23.238 -2.875 1.00 52.91 168 LEU A N 1
ATOM 1277 C CA . LEU A 1 168 ? 24.122 22.807 -4.256 1.00 52.91 168 LEU A CA 1
ATOM 1278 C C . LEU A 1 168 ? 22.672 22.325 -4.411 1.00 52.91 168 LEU A C 1
ATOM 1280 O O . LEU A 1 168 ? 22.000 22.642 -5.388 1.00 52.91 168 LEU A O 1
ATOM 1284 N N . LEU A 1 169 ? 22.134 21.647 -3.397 1.00 53.03 169 LEU A N 1
ATOM 1285 C CA . LEU A 1 169 ? 20.728 21.242 -3.345 1.00 53.03 169 LEU A CA 1
ATOM 1286 C C . LEU A 1 169 ? 19.761 22.438 -3.377 1.00 53.03 169 LEU A C 1
ATOM 1288 O O . LEU A 1 169 ? 18.679 22.327 -3.950 1.00 53.03 169 LEU A O 1
ATOM 1292 N N . VAL A 1 170 ? 20.149 23.587 -2.814 1.00 56.28 170 VAL A N 1
ATOM 1293 C CA . VAL A 1 170 ? 19.362 24.832 -2.846 1.00 56.28 170 VAL A CA 1
ATOM 1294 C C . VAL A 1 170 ? 19.467 25.515 -4.212 1.00 56.28 170 VAL A C 1
ATOM 1296 O O . VAL A 1 170 ? 18.438 25.904 -4.765 1.00 56.28 170 VAL A O 1
ATOM 1299 N N . LEU A 1 171 ? 20.670 25.594 -4.790 1.00 54.69 171 LEU A N 1
ATOM 1300 C CA . LEU A 1 171 ? 20.921 26.201 -6.105 1.00 54.69 171 LEU A CA 1
ATOM 1301 C C . LEU A 1 171 ? 20.310 25.404 -7.271 1.00 54.69 171 LEU A C 1
ATOM 1303 O O . LEU A 1 171 ? 19.809 25.999 -8.223 1.00 54.69 171 LEU A O 1
ATOM 1307 N N . PHE A 1 172 ? 20.282 24.070 -7.185 1.00 56.44 172 PHE A N 1
ATOM 1308 C CA . PHE A 1 172 ? 19.720 23.185 -8.215 1.00 56.44 172 PHE A CA 1
ATOM 1309 C C . PHE A 1 172 ? 18.270 22.740 -7.941 1.00 56.44 172 PHE A C 1
ATOM 1311 O O . PHE A 1 172 ? 17.646 22.100 -8.793 1.00 56.44 172 PHE A O 1
ATOM 1318 N N . SER A 1 173 ? 17.681 23.116 -6.801 1.00 54.41 173 SER A N 1
ATOM 1319 C CA . SER A 1 173 ? 16.254 22.894 -6.501 1.00 54.41 173 SER A CA 1
ATOM 1320 C C . SER A 1 173 ? 15.303 23.468 -7.571 1.00 54.41 173 SER A C 1
ATOM 1322 O O . SER A 1 173 ? 14.380 22.756 -7.987 1.00 54.41 173 SER A O 1
ATOM 1324 N N . PRO A 1 174 ? 15.522 24.684 -8.119 1.00 60.28 174 PRO A N 1
ATOM 1325 C CA . PRO A 1 174 ? 14.698 25.203 -9.209 1.00 60.28 174 PRO A CA 1
ATOM 1326 C C . PRO A 1 174 ? 14.812 24.358 -10.485 1.00 60.28 174 PRO A C 1
ATOM 1328 O O . PRO A 1 174 ? 13.813 24.126 -11.167 1.00 60.28 174 PRO A O 1
ATOM 1331 N N . LEU A 1 175 ? 16.003 23.819 -10.771 1.00 61.66 175 LEU A N 1
ATOM 1332 C CA . LEU A 1 175 ? 16.223 22.934 -11.914 1.00 61.66 175 LEU A CA 1
ATOM 1333 C C . LEU A 1 175 ? 15.458 21.612 -11.748 1.00 61.66 175 LEU A C 1
ATOM 1335 O O . LEU A 1 175 ? 14.849 21.131 -12.700 1.00 61.66 175 LEU A O 1
ATOM 1339 N N . ALA A 1 176 ? 15.389 21.055 -10.535 1.00 64.06 176 ALA A N 1
ATOM 1340 C CA . ALA A 1 176 ? 14.578 19.867 -10.257 1.00 64.06 176 ALA A CA 1
ATOM 1341 C C . ALA A 1 176 ? 13.075 20.103 -10.515 1.00 64.06 176 ALA A C 1
ATOM 1343 O O . ALA A 1 176 ? 12.388 19.209 -11.021 1.00 64.06 176 ALA A O 1
ATOM 1344 N N . PHE A 1 177 ? 12.570 21.310 -10.235 1.00 66.50 177 PHE A N 1
ATOM 1345 C CA . PHE A 1 177 ? 11.201 21.713 -10.576 1.00 66.50 177 PHE A CA 1
ATOM 1346 C C . PHE A 1 177 ? 10.987 21.855 -12.089 1.00 66.50 177 PHE A C 1
ATOM 1348 O O . PHE A 1 177 ? 9.974 21.374 -12.601 1.00 66.50 177 PHE A O 1
ATOM 1355 N N . LEU A 1 178 ? 11.943 22.443 -12.814 1.00 68.38 178 LEU A N 1
ATOM 1356 C CA . LEU A 1 178 ? 11.890 22.569 -14.278 1.00 68.38 178 LEU A CA 1
ATOM 1357 C C . LEU A 1 178 ? 12.020 21.213 -14.992 1.00 68.38 178 LEU A C 1
ATOM 1359 O O . LEU A 1 178 ? 11.393 20.991 -16.028 1.00 68.38 178 LEU A O 1
ATOM 1363 N N . LEU A 1 179 ? 12.769 20.268 -14.418 1.00 73.88 179 LEU A N 1
ATOM 1364 C CA . LEU A 1 179 ? 12.951 18.918 -14.960 1.00 73.88 179 LEU A CA 1
ATOM 1365 C C . LEU A 1 179 ? 11.820 17.950 -14.583 1.00 73.88 179 LEU A C 1
ATOM 1367 O O . LEU A 1 179 ? 11.671 16.909 -15.224 1.00 73.88 179 LEU A O 1
ATOM 1371 N N . ALA A 1 180 ? 10.993 18.264 -13.582 1.00 74.38 180 ALA A N 1
ATOM 1372 C CA . ALA A 1 180 ? 9.840 17.449 -13.197 1.00 74.38 180 ALA A CA 1
ATOM 1373 C C . ALA A 1 180 ? 8.885 17.111 -14.368 1.00 74.38 180 ALA A C 1
ATOM 1375 O O . ALA A 1 180 ? 8.530 15.933 -14.510 1.00 74.38 180 ALA A O 1
ATOM 1376 N N . PRO A 1 181 ? 8.467 18.057 -15.239 1.00 79.94 181 PRO A N 1
ATOM 1377 C CA . PRO A 1 181 ? 7.651 17.732 -16.408 1.00 79.94 181 PRO A CA 1
ATOM 1378 C C . PRO A 1 181 ? 8.378 16.825 -17.407 1.00 79.94 181 PRO A C 1
ATOM 1380 O O . PRO A 1 181 ? 7.752 15.899 -17.929 1.00 79.94 181 PRO A O 1
ATOM 1383 N N . LEU A 1 182 ? 9.684 17.019 -17.634 1.00 83.31 182 LEU A N 1
ATOM 1384 C CA . LEU A 1 182 ? 10.471 16.128 -18.494 1.00 83.31 182 LEU A CA 1
ATOM 1385 C C . LEU A 1 182 ? 10.546 14.718 -17.908 1.00 83.31 182 LEU A C 1
ATOM 1387 O O . LEU A 1 182 ? 10.239 13.755 -18.606 1.00 83.31 182 LEU A O 1
ATOM 1391 N N . ARG A 1 183 ? 10.851 14.581 -16.613 1.00 82.19 183 ARG A N 1
ATOM 1392 C CA . ARG A 1 183 ? 10.851 13.288 -15.910 1.00 82.19 183 ARG A CA 1
ATOM 1393 C C . ARG A 1 183 ? 9.504 12.581 -16.020 1.00 82.19 183 ARG A C 1
ATOM 1395 O O . ARG A 1 183 ? 9.467 11.388 -16.303 1.00 82.19 183 ARG A O 1
ATOM 1402 N N . ARG A 1 184 ? 8.393 13.309 -15.872 1.00 84.00 184 ARG A N 1
ATOM 1403 C CA . ARG A 1 184 ? 7.041 12.758 -16.063 1.00 84.00 184 ARG A CA 1
ATOM 1404 C C . ARG A 1 184 ? 6.793 12.319 -17.503 1.00 84.00 184 ARG A C 1
ATOM 1406 O O . ARG A 1 184 ? 6.209 11.260 -17.706 1.00 84.00 184 ARG A O 1
ATOM 1413 N N . ARG A 1 185 ? 7.225 13.097 -18.502 1.00 87.56 185 ARG A N 1
ATOM 1414 C CA . ARG A 1 185 ? 7.113 12.714 -19.920 1.00 87.56 185 ARG A CA 1
ATOM 1415 C C . ARG A 1 185 ? 7.933 11.463 -20.227 1.00 87.56 185 ARG A C 1
ATOM 1417 O O . ARG A 1 185 ? 7.399 10.544 -20.838 1.00 87.56 185 ARG A O 1
ATOM 1424 N N . LEU A 1 186 ? 9.171 11.387 -19.740 1.00 89.12 186 LEU A N 1
ATOM 1425 C CA . LEU A 1 186 ? 10.027 10.207 -19.875 1.00 89.12 186 LEU A CA 1
ATOM 1426 C C . LEU A 1 186 ? 9.401 8.987 -19.193 1.00 89.12 186 LEU A C 1
ATOM 1428 O O . LEU A 1 186 ? 9.309 7.930 -19.809 1.00 89.12 186 LEU A O 1
ATOM 1432 N N . HIS A 1 187 ? 8.899 9.143 -17.965 1.00 87.88 187 HIS A N 1
ATOM 1433 C CA . HIS A 1 187 ? 8.199 8.079 -17.246 1.00 87.88 187 HIS A CA 1
ATOM 1434 C C . HIS A 1 187 ? 6.977 7.582 -18.024 1.00 87.88 187 HIS A C 1
ATOM 1436 O O . HIS A 1 187 ? 6.824 6.383 -18.227 1.00 87.88 187 HIS A O 1
ATOM 1442 N N . ARG A 1 188 ? 6.129 8.491 -18.521 1.00 88.44 188 ARG A N 1
ATOM 1443 C CA . ARG A 1 188 ? 4.983 8.136 -19.374 1.00 88.44 188 ARG A CA 1
ATOM 1444 C C . ARG A 1 188 ? 5.424 7.423 -20.646 1.00 88.44 188 ARG A C 1
ATOM 1446 O O . ARG A 1 188 ? 4.770 6.477 -21.056 1.00 88.44 188 ARG A O 1
ATOM 1453 N N . GLY A 1 189 ? 6.525 7.850 -21.260 1.00 91.06 189 GLY A N 1
ATOM 1454 C CA . GLY A 1 189 ? 7.108 7.167 -22.413 1.00 91.06 189 GLY A CA 1
ATOM 1455 C C . GLY A 1 189 ? 7.525 5.732 -22.085 1.00 91.06 189 GLY A C 1
ATOM 1456 O O . GLY A 1 189 ? 7.210 4.820 -22.844 1.00 91.06 189 GLY A O 1
ATOM 1457 N N . ARG A 1 190 ? 8.174 5.510 -20.935 1.00 92.44 190 ARG A N 1
ATOM 1458 C CA . ARG A 1 190 ? 8.553 4.166 -20.465 1.00 92.44 190 ARG A CA 1
ATOM 1459 C C . ARG A 1 190 ? 7.330 3.303 -20.147 1.00 92.44 190 ARG A C 1
ATOM 1461 O O . ARG A 1 190 ? 7.302 2.158 -20.583 1.00 92.44 190 ARG A O 1
ATOM 1468 N N . ALA A 1 191 ? 6.318 3.865 -19.488 1.00 91.81 191 ALA A N 1
ATOM 1469 C CA . ALA A 1 191 ? 5.059 3.178 -19.191 1.00 91.81 191 ALA A CA 1
ATOM 1470 C C . ALA A 1 191 ? 4.288 2.790 -20.461 1.00 91.81 191 ALA A C 1
ATOM 1472 O O . ALA A 1 191 ? 3.884 1.644 -20.623 1.00 91.81 191 ALA A O 1
ATOM 1473 N N . ARG A 1 192 ? 4.197 3.699 -21.442 1.00 92.25 192 ARG A N 1
ATOM 1474 C CA . ARG A 1 192 ? 3.594 3.413 -22.757 1.00 92.25 192 ARG A CA 1
ATOM 1475 C C . ARG A 1 192 ? 4.305 2.294 -23.513 1.00 92.25 192 ARG A C 1
ATOM 1477 O O . ARG A 1 192 ? 3.665 1.581 -24.272 1.00 92.25 192 ARG A O 1
ATOM 1484 N N . ARG A 1 193 ? 5.615 2.144 -23.312 1.00 93.25 193 ARG A N 1
ATOM 1485 C CA . ARG A 1 193 ? 6.409 1.043 -23.878 1.00 93.25 193 ARG A CA 1
ATOM 1486 C C . ARG A 1 193 ? 6.327 -0.244 -23.052 1.00 93.25 193 ARG A C 1
ATOM 1488 O O . ARG A 1 193 ? 6.983 -1.207 -23.430 1.00 93.25 193 ARG A O 1
ATOM 1495 N N . GLY A 1 194 ? 5.610 -0.251 -21.927 1.00 92.88 194 GLY A N 1
ATOM 1496 C CA . GLY A 1 194 ? 5.548 -1.372 -20.988 1.00 92.88 194 GLY A CA 1
ATOM 1497 C C . GLY A 1 194 ? 6.839 -1.602 -20.197 1.00 92.88 194 GLY A C 1
ATOM 1498 O O . GLY A 1 194 ? 6.973 -2.637 -19.574 1.00 92.88 194 GLY A O 1
ATOM 1499 N N . ALA A 1 195 ? 7.810 -0.682 -20.220 1.00 94.06 195 ALA A N 1
ATOM 1500 C CA . ALA A 1 195 ? 9.108 -0.879 -19.559 1.00 94.06 195 ALA A CA 1
ATOM 1501 C C . ALA A 1 195 ? 9.076 -0.613 -18.040 1.00 94.06 195 ALA A C 1
ATOM 1503 O O . ALA A 1 195 ? 10.004 -0.976 -17.321 1.00 94.06 195 ALA A O 1
ATOM 1504 N N . VAL A 1 196 ? 8.054 0.104 -17.571 1.00 94.50 196 VAL A N 1
ATOM 1505 C CA . VAL A 1 196 ? 7.819 0.447 -16.164 1.00 94.50 196 VAL A CA 1
ATOM 1506 C C . VAL A 1 196 ? 6.311 0.438 -15.936 1.00 94.50 196 VAL A C 1
ATOM 1508 O O . VAL A 1 196 ? 5.576 0.912 -16.801 1.00 94.50 196 VAL A O 1
ATOM 1511 N N . LEU A 1 197 ? 5.853 -0.035 -14.783 1.00 95.56 197 LEU A N 1
ATOM 1512 C CA . LEU A 1 197 ? 4.446 -0.011 -14.385 1.00 95.56 197 LEU A CA 1
ATOM 1513 C C . LEU A 1 197 ? 4.289 0.714 -13.045 1.00 95.56 197 LEU A C 1
ATOM 1515 O O . LEU A 1 197 ? 4.966 0.368 -12.091 1.00 95.56 197 LEU A O 1
ATOM 1519 N N . GLY A 1 198 ? 3.392 1.696 -12.954 1.00 90.69 198 GLY A N 1
ATOM 1520 C CA . GLY A 1 198 ? 3.090 2.414 -11.707 1.00 90.69 198 GLY A CA 1
ATOM 1521 C C . GLY A 1 198 ? 3.099 3.941 -11.855 1.00 90.69 198 GLY A C 1
ATOM 1522 O O . GLY A 1 198 ? 3.441 4.470 -12.916 1.00 90.69 198 GLY A O 1
ATOM 1523 N N . PRO A 1 199 ? 2.674 4.692 -10.825 1.00 84.31 199 PRO A N 1
ATOM 1524 C CA . PRO A 1 199 ? 2.658 6.152 -10.849 1.00 84.31 199 PRO A CA 1
ATOM 1525 C C . PRO A 1 199 ? 4.063 6.782 -10.745 1.00 84.31 199 PRO A C 1
ATOM 1527 O O . PRO A 1 199 ? 4.930 6.288 -10.024 1.00 84.31 199 PRO A O 1
ATOM 1530 N N . PRO A 1 200 ? 4.289 7.957 -11.369 1.00 79.81 200 PRO A N 1
ATOM 1531 C CA . PRO A 1 200 ? 5.562 8.661 -11.259 1.00 79.81 200 PRO A CA 1
ATOM 1532 C C . PRO A 1 200 ? 5.810 9.133 -9.819 1.00 79.81 200 PRO A C 1
ATOM 1534 O O . PRO A 1 200 ? 5.076 9.977 -9.301 1.00 79.81 200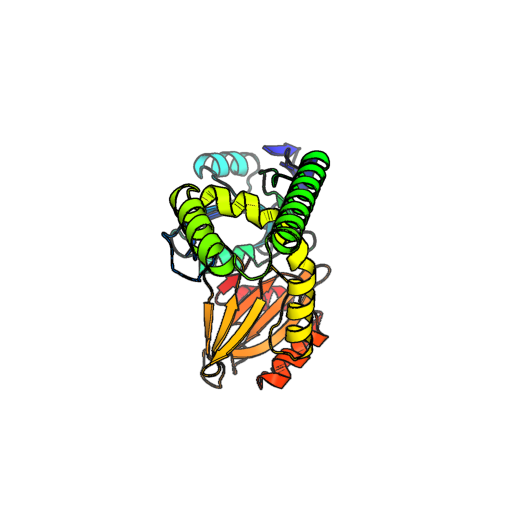 PRO A O 1
ATOM 1537 N N . GLY A 1 201 ? 6.885 8.637 -9.202 1.00 75.06 201 GLY A N 1
ATOM 1538 C CA . GLY A 1 201 ? 7.279 8.985 -7.832 1.00 75.06 201 GLY A CA 1
ATOM 1539 C C . GLY A 1 201 ? 6.509 8.247 -6.732 1.00 75.06 201 GLY A C 1
ATOM 1540 O O . GLY A 1 201 ? 6.688 8.583 -5.564 1.00 75.06 201 GLY A O 1
ATOM 1541 N N . GLY A 1 202 ? 5.658 7.284 -7.096 1.00 82.31 202 GLY A N 1
ATOM 1542 C CA . GLY A 1 202 ? 5.077 6.314 -6.169 1.00 82.31 202 GLY A CA 1
ATOM 1543 C C . GLY A 1 202 ? 5.730 4.939 -6.329 1.00 82.31 202 GLY A C 1
ATOM 1544 O O . GLY A 1 202 ? 6.800 4.852 -6.941 1.00 82.31 202 GLY A O 1
ATOM 1545 N N . PRO A 1 203 ? 5.096 3.878 -5.805 1.00 86.88 203 PRO A N 1
ATOM 1546 C CA . PRO A 1 203 ? 5.585 2.533 -6.020 1.00 86.88 203 PRO A CA 1
ATOM 1547 C C . PRO A 1 203 ? 5.501 2.175 -7.507 1.00 86.88 203 PRO A C 1
ATOM 1549 O O . PRO A 1 203 ? 4.505 2.481 -8.161 1.00 86.88 203 PRO A O 1
ATOM 1552 N N . PHE A 1 204 ? 6.531 1.540 -8.055 1.00 91.69 204 PHE A N 1
ATOM 1553 C CA . PHE A 1 204 ? 6.528 1.095 -9.444 1.00 91.69 204 PHE A CA 1
ATOM 1554 C C . PHE A 1 204 ? 7.273 -0.223 -9.631 1.00 91.69 204 PHE A C 1
ATOM 1556 O O . PHE A 1 204 ? 8.152 -0.587 -8.854 1.00 91.69 204 PHE A O 1
ATOM 1563 N N . LEU A 1 205 ? 6.917 -0.933 -10.693 1.00 95.12 205 LEU A N 1
ATOM 1564 C CA . LEU A 1 205 ? 7.549 -2.156 -11.147 1.00 95.12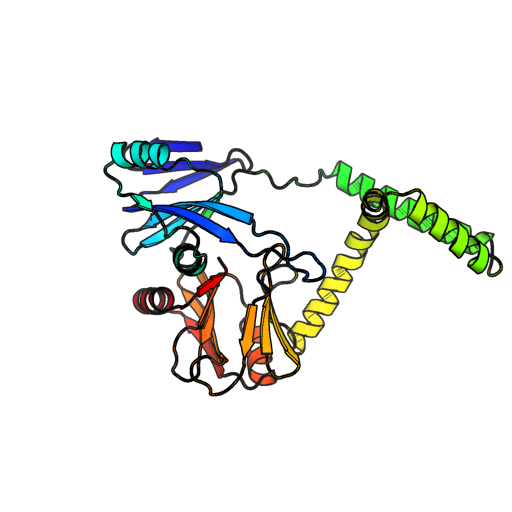 205 LEU A CA 1
ATOM 1565 C C . LEU A 1 205 ? 8.411 -1.874 -12.371 1.00 95.12 205 LEU A C 1
ATOM 1567 O O . LEU A 1 205 ? 8.066 -1.063 -13.233 1.00 95.12 205 LEU A O 1
ATOM 1571 N N . SER A 1 206 ? 9.533 -2.567 -12.461 1.00 95.06 206 SER A N 1
ATOM 1572 C CA . SER A 1 206 ? 10.398 -2.568 -13.639 1.00 95.06 206 SER A CA 1
ATOM 1573 C C . SER A 1 206 ? 11.080 -3.918 -13.741 1.00 95.06 206 SER A C 1
ATOM 1575 O O . SER A 1 206 ? 11.408 -4.493 -12.709 1.00 95.06 206 SER A O 1
ATOM 1577 N N . VAL A 1 207 ? 11.321 -4.411 -14.950 1.00 94.62 207 VAL A N 1
ATOM 1578 C CA . VAL A 1 207 ? 12.129 -5.620 -15.140 1.00 94.62 207 VAL A CA 1
ATOM 1579 C C . VAL A 1 207 ? 13.562 -5.203 -15.448 1.00 94.62 207 VAL A C 1
ATOM 1581 O O . VAL A 1 207 ? 13.803 -4.340 -16.299 1.00 94.62 207 VAL A O 1
ATOM 1584 N N . GLY A 1 208 ? 14.495 -5.742 -14.667 1.00 88.88 208 GLY A N 1
ATOM 1585 C CA . GLY A 1 208 ? 15.927 -5.521 -14.804 1.00 88.88 208 GLY A CA 1
ATOM 1586 C C . GLY A 1 208 ? 16.543 -6.370 -15.913 1.00 88.88 208 GLY A C 1
ATOM 1587 O O . GLY A 1 208 ? 15.857 -6.874 -16.797 1.00 88.88 208 GLY A O 1
ATOM 1588 N N . ARG A 1 209 ? 17.868 -6.520 -15.859 1.00 82.62 209 ARG A N 1
ATOM 1589 C CA . ARG A 1 209 ? 18.554 -7.586 -16.600 1.00 82.62 209 ARG A CA 1
ATOM 1590 C C . ARG A 1 209 ? 18.233 -8.928 -15.922 1.00 82.62 209 ARG A C 1
ATOM 1592 O O . ARG A 1 209 ? 17.896 -8.926 -14.738 1.00 82.62 209 ARG A O 1
ATOM 1599 N N . ASP A 1 210 ? 18.306 -10.017 -16.681 1.00 88.75 210 ASP A N 1
ATOM 1600 C CA . ASP A 1 210 ? 18.074 -11.391 -16.202 1.00 88.75 210 ASP A CA 1
ATOM 1601 C C . ASP A 1 210 ? 16.634 -11.666 -15.730 1.00 88.75 210 ASP A C 1
ATOM 1603 O O . ASP A 1 210 ? 16.414 -12.427 -14.794 1.00 88.75 210 ASP A O 1
ATOM 1607 N N . ASP A 1 211 ? 15.651 -10.993 -16.342 1.00 90.75 211 ASP A N 1
ATOM 1608 C CA . ASP A 1 211 ? 14.219 -11.179 -16.065 1.00 90.75 211 ASP A CA 1
ATOM 1609 C C . ASP A 1 211 ? 13.842 -11.037 -14.578 1.00 90.75 211 ASP A C 1
ATOM 1611 O O . ASP A 1 211 ? 12.906 -11.643 -14.064 1.00 90.75 211 ASP A O 1
ATOM 1615 N N . VAL A 1 212 ? 14.551 -10.165 -13.858 1.00 93.56 212 VAL A N 1
ATOM 1616 C CA . VAL A 1 212 ? 14.241 -9.854 -12.460 1.00 93.56 212 VAL A CA 1
ATOM 1617 C C . VAL A 1 212 ? 13.235 -8.709 -12.381 1.00 93.56 212 VAL A C 1
ATOM 1619 O O . VAL A 1 212 ? 13.554 -7.552 -12.681 1.00 93.56 212 VAL A O 1
ATOM 1622 N N . LEU A 1 213 ? 12.031 -8.999 -11.893 1.00 95.06 213 LEU A N 1
ATOM 1623 C CA . LEU A 1 213 ? 11.048 -7.999 -11.504 1.00 95.06 213 LEU A CA 1
ATOM 1624 C C . LEU A 1 213 ? 11.528 -7.246 -10.256 1.00 95.06 213 LEU A C 1
ATOM 1626 O O . LEU A 1 213 ? 11.564 -7.765 -9.141 1.00 95.06 213 LEU A O 1
ATOM 1630 N N . CYS A 1 214 ? 11.864 -5.979 -10.443 1.00 93.88 214 CYS A N 1
ATOM 1631 C CA . CYS A 1 214 ? 12.170 -5.049 -9.370 1.00 93.88 214 CYS A CA 1
ATOM 1632 C C . CYS A 1 214 ? 10.892 -4.331 -8.930 1.00 93.88 214 CYS A C 1
ATOM 1634 O O . CYS A 1 214 ? 10.317 -3.552 -9.699 1.00 93.88 214 CYS A O 1
ATOM 1636 N N . VAL A 1 215 ? 10.492 -4.549 -7.681 1.00 92.75 215 VAL A N 1
ATOM 1637 C CA . VAL A 1 215 ? 9.415 -3.821 -7.011 1.00 92.75 215 VAL A CA 1
ATOM 1638 C C . VAL A 1 215 ? 10.036 -2.647 -6.261 1.00 92.75 215 VAL A C 1
ATOM 1640 O O . VAL A 1 215 ? 10.773 -2.830 -5.293 1.00 92.75 215 VAL A O 1
ATOM 1643 N N . GLN A 1 216 ? 9.764 -1.425 -6.708 1.00 90.00 216 GLN A N 1
ATOM 1644 C CA . GLN A 1 216 ? 10.250 -0.211 -6.062 1.00 90.00 216 GLN A CA 1
ATOM 1645 C C . GLN A 1 216 ? 9.120 0.418 -5.242 1.00 90.00 216 GLN A C 1
ATOM 1647 O O . GLN A 1 216 ? 8.273 1.066 -5.841 1.00 90.00 216 GLN A O 1
ATOM 1652 N N . PRO A 1 217 ? 9.082 0.276 -3.904 1.00 82.00 217 PRO A N 1
ATOM 1653 C CA . PRO A 1 217 ? 8.068 0.905 -3.038 1.00 82.00 217 PRO A CA 1
ATOM 1654 C C . PRO A 1 217 ? 8.052 2.443 -3.083 1.00 82.00 217 PRO A C 1
ATOM 1656 O O . PRO A 1 217 ? 7.038 3.073 -2.789 1.00 82.00 217 PRO A O 1
ATOM 1659 N N . GLY A 1 218 ? 9.177 3.048 -3.466 1.00 77.94 218 GLY A N 1
ATOM 1660 C CA . GLY A 1 218 ? 9.425 4.484 -3.379 1.00 77.94 218 GLY A CA 1
ATOM 1661 C C . GLY A 1 218 ? 10.326 4.831 -2.186 1.00 77.94 218 GLY A C 1
ATOM 1662 O O . GLY A 1 218 ? 10.404 4.076 -1.216 1.00 77.94 218 GLY A O 1
ATOM 1663 N N . PRO A 1 219 ? 11.053 5.960 -2.243 1.00 68.75 219 PRO A N 1
ATOM 1664 C CA . PRO A 1 219 ? 11.968 6.337 -1.175 1.00 68.75 219 PRO A CA 1
ATOM 1665 C C . PRO A 1 219 ? 11.207 6.599 0.136 1.00 68.75 219 PRO A C 1
ATOM 1667 O O . PRO A 1 219 ? 10.141 7.222 0.105 1.00 68.75 219 PRO A O 1
ATOM 1670 N N . PRO A 1 220 ? 11.760 6.187 1.291 1.00 74.06 220 PRO A N 1
ATOM 1671 C CA . PRO A 1 220 ? 13.125 5.681 1.494 1.00 74.06 220 PRO A CA 1
ATOM 1672 C C . PRO A 1 220 ? 13.263 4.143 1.491 1.00 74.06 220 PRO A C 1
ATOM 1674 O O . PRO A 1 220 ? 14.290 3.633 1.928 1.00 74.06 220 PRO A O 1
ATOM 1677 N N . MET A 1 221 ? 12.254 3.388 1.054 1.00 81.56 221 MET A N 1
ATOM 1678 C CA . MET A 1 221 ? 12.272 1.925 1.142 1.00 81.56 221 MET A CA 1
ATOM 1679 C C . MET A 1 221 ? 13.178 1.287 0.078 1.00 81.56 221 MET A C 1
ATOM 1681 O O . MET A 1 221 ? 13.237 1.745 -1.067 1.00 81.56 221 MET A O 1
ATOM 1685 N N . ALA A 1 222 ? 13.870 0.209 0.455 1.00 84.62 222 ALA A N 1
ATOM 1686 C CA . ALA A 1 222 ? 14.691 -0.568 -0.469 1.00 84.62 222 ALA A CA 1
ATOM 1687 C C . ALA A 1 222 ? 13.841 -1.277 -1.542 1.00 84.62 222 ALA A C 1
ATOM 1689 O O . ALA A 1 222 ? 12.713 -1.693 -1.285 1.00 84.62 222 ALA A O 1
ATOM 1690 N N . ALA A 1 223 ? 14.398 -1.419 -2.748 1.00 86.81 223 ALA A N 1
ATOM 1691 C CA . ALA A 1 223 ? 13.759 -2.177 -3.819 1.00 86.81 223 ALA A CA 1
ATOM 1692 C C . ALA A 1 223 ? 13.811 -3.681 -3.527 1.00 86.81 223 ALA A C 1
ATOM 1694 O O . ALA A 1 223 ? 14.849 -4.207 -3.117 1.00 86.81 223 ALA A O 1
ATOM 1695 N N . GLU A 1 224 ? 12.712 -4.372 -3.802 1.00 90.19 224 GLU A N 1
ATOM 1696 C CA . GLU A 1 224 ? 12.623 -5.826 -3.712 1.00 90.19 224 GLU A CA 1
ATOM 1697 C C . GLU A 1 224 ? 12.809 -6.440 -5.101 1.00 90.19 224 GLU A C 1
ATOM 1699 O O . GLU A 1 224 ? 12.444 -5.842 -6.116 1.00 90.19 224 GLU A O 1
ATOM 1704 N N . ARG A 1 225 ? 13.412 -7.627 -5.154 1.00 91.81 225 ARG A N 1
ATOM 1705 C CA . ARG A 1 225 ? 13.702 -8.345 -6.398 1.00 91.81 225 ARG A CA 1
ATOM 1706 C C . ARG A 1 225 ? 12.985 -9.683 -6.380 1.00 91.81 225 ARG A C 1
ATOM 1708 O O . ARG A 1 225 ? 13.152 -10.444 -5.432 1.00 91.81 225 ARG A O 1
ATOM 1715 N N . LEU A 1 226 ? 12.219 -9.946 -7.427 1.00 92.69 226 LEU A N 1
ATOM 1716 C CA . LEU A 1 226 ? 11.522 -11.202 -7.661 1.00 92.69 226 LEU A CA 1
ATOM 1717 C C . LEU A 1 226 ? 11.931 -11.713 -9.040 1.00 92.69 226 LEU A C 1
ATOM 1719 O O . LEU A 1 226 ? 11.940 -10.946 -9.998 1.00 92.69 226 LEU A O 1
ATOM 1723 N N . THR A 1 227 ? 12.291 -12.982 -9.149 1.00 94.31 227 THR A N 1
ATOM 1724 C CA . THR A 1 227 ? 12.620 -13.598 -10.439 1.00 94.31 227 THR A CA 1
ATOM 1725 C C . THR A 1 227 ? 11.338 -13.805 -11.240 1.00 94.31 227 THR A C 1
ATOM 1727 O O . THR A 1 227 ? 10.323 -14.171 -10.655 1.00 94.31 227 THR A O 1
ATOM 1730 N N . ILE A 1 228 ? 11.345 -13.546 -12.546 1.00 94.56 228 ILE A N 1
ATOM 1731 C CA . ILE A 1 228 ? 10.257 -13.934 -13.455 1.00 94.56 228 ILE A CA 1
ATOM 1732 C C . ILE A 1 228 ? 10.568 -15.325 -13.998 1.00 94.56 228 ILE A C 1
ATOM 1734 O O . ILE A 1 228 ? 11.704 -15.602 -14.379 1.00 94.56 228 ILE A O 1
ATOM 1738 N N . GLY A 1 229 ? 9.569 -16.201 -14.040 1.00 91.69 229 GLY A N 1
ATOM 1739 C CA . GLY A 1 229 ? 9.789 -17.579 -14.455 1.00 91.69 229 GLY A CA 1
ATOM 1740 C C . GLY A 1 229 ? 8.667 -18.525 -14.058 1.00 91.69 229 GLY A C 1
ATOM 1741 O O . GLY A 1 229 ? 7.582 -18.116 -13.648 1.00 91.69 229 GLY A O 1
ATOM 1742 N N . LEU A 1 230 ? 8.957 -19.817 -14.201 1.00 89.06 230 LEU A N 1
ATOM 1743 C CA . LEU A 1 230 ? 8.042 -20.918 -13.889 1.00 89.06 230 LEU A CA 1
ATOM 1744 C C . LEU A 1 230 ? 8.388 -21.609 -12.562 1.00 89.06 230 LEU A C 1
ATOM 1746 O O . LEU A 1 230 ? 7.788 -22.628 -12.220 1.00 89.06 230 LEU A O 1
ATOM 1750 N N . GLY A 1 231 ? 9.364 -21.089 -11.814 1.00 89.06 231 GLY A N 1
ATOM 1751 C CA . GLY A 1 231 ? 9.688 -21.594 -10.492 1.00 89.06 231 GLY A CA 1
ATOM 1752 C C . GLY A 1 231 ? 8.565 -21.332 -9.477 1.00 89.06 231 GLY A C 1
ATOM 1753 O O . GLY A 1 231 ? 7.773 -20.400 -9.623 1.00 89.06 231 GLY A O 1
ATOM 1754 N N . PRO A 1 232 ? 8.516 -22.101 -8.377 1.00 86.50 232 PRO A N 1
ATOM 1755 C CA . PRO A 1 232 ? 7.448 -22.035 -7.371 1.00 86.50 232 PRO A CA 1
ATOM 1756 C C . PRO A 1 232 ? 7.426 -20.739 -6.538 1.00 86.50 232 PRO A C 1
ATOM 1758 O O . PRO A 1 232 ? 6.613 -20.606 -5.627 1.00 86.50 232 PRO A O 1
ATOM 1761 N N . ARG A 1 233 ? 8.353 -19.808 -6.777 1.00 90.06 233 ARG A N 1
ATOM 1762 C CA . ARG A 1 233 ? 8.386 -18.464 -6.176 1.00 90.06 233 ARG A CA 1
ATOM 1763 C C . ARG A 1 233 ? 8.630 -17.371 -7.211 1.00 90.06 233 ARG A C 1
ATOM 1765 O O . ARG A 1 233 ? 8.794 -16.209 -6.837 1.00 90.06 233 ARG A O 1
ATOM 1772 N N . ASP A 1 234 ? 8.680 -17.758 -8.477 1.00 94.69 234 ASP A N 1
ATOM 1773 C CA . ASP A 1 234 ? 8.920 -16.833 -9.562 1.00 94.69 234 ASP A CA 1
ATOM 1774 C C . ASP A 1 234 ? 7.602 -16.176 -9.947 1.00 94.69 234 ASP A C 1
ATOM 1776 O O . ASP A 1 234 ? 6.525 -16.753 -9.806 1.00 94.69 234 ASP A O 1
ATOM 1780 N N . VAL A 1 235 ? 7.685 -14.942 -10.416 1.00 96.88 235 VAL A N 1
ATOM 1781 C CA . VAL A 1 235 ? 6.534 -14.183 -10.875 1.00 96.88 235 VAL A CA 1
ATOM 1782 C C . VAL A 1 235 ? 6.084 -14.742 -12.213 1.00 96.88 235 VAL A C 1
ATOM 1784 O O . VAL A 1 235 ? 6.852 -14.741 -13.173 1.00 96.88 235 VAL A O 1
ATOM 1787 N N . ALA A 1 236 ? 4.819 -15.143 -12.278 1.00 97.50 236 ALA A N 1
ATOM 1788 C CA . ALA A 1 236 ? 4.194 -15.637 -13.497 1.00 97.50 236 ALA A CA 1
ATOM 1789 C C . ALA A 1 236 ? 3.052 -14.734 -13.973 1.00 97.50 236 ALA A C 1
ATOM 1791 O O . ALA A 1 236 ? 2.819 -14.622 -15.176 1.00 97.50 236 ALA A O 1
ATOM 1792 N N . SER A 1 237 ? 2.328 -14.072 -13.062 1.00 97.88 237 SER A N 1
ATOM 1793 C CA . SER A 1 237 ? 1.181 -13.249 -13.452 1.00 97.88 237 SER A CA 1
ATOM 1794 C C . SER A 1 237 ? 0.901 -12.062 -12.531 1.00 97.88 237 SER A C 1
ATOM 1796 O O . SER A 1 237 ? 1.394 -11.954 -11.405 1.00 97.88 237 SER A O 1
ATOM 1798 N N . LEU A 1 238 ? 0.117 -11.128 -13.064 1.00 98.38 238 LEU A N 1
ATOM 1799 C CA . LEU A 1 238 ? -0.308 -9.884 -12.441 1.00 98.38 238 LEU A CA 1
ATOM 1800 C C . LEU A 1 238 ? -1.839 -9.810 -12.426 1.00 98.38 238 LEU A C 1
ATOM 1802 O O . LEU A 1 238 ? -2.477 -10.034 -13.453 1.00 98.38 238 LEU A O 1
ATOM 1806 N N . LEU A 1 239 ? -2.424 -9.417 -11.295 1.00 98.38 239 LEU A N 1
ATOM 1807 C CA . LEU A 1 239 ? -3.864 -9.170 -11.160 1.00 98.38 239 LEU A CA 1
ATOM 1808 C C . LEU A 1 239 ? -4.110 -7.731 -10.729 1.00 98.38 239 LEU A C 1
ATOM 1810 O O . LEU A 1 239 ? -3.848 -7.361 -9.579 1.00 98.38 239 LEU A O 1
ATOM 1814 N N . VAL A 1 240 ? -4.666 -6.928 -11.628 1.00 98.06 240 VAL A N 1
ATOM 1815 C CA . VAL A 1 240 ? -5.215 -5.621 -11.266 1.00 98.06 240 VAL A CA 1
ATOM 1816 C C . VAL A 1 240 ? -6.613 -5.840 -10.721 1.00 98.06 240 VAL A C 1
ATOM 1818 O O . VAL A 1 240 ? -7.492 -6.330 -11.432 1.00 98.06 240 VAL A O 1
ATOM 1821 N N . TYR A 1 241 ? -6.832 -5.442 -9.473 1.00 98.00 241 TYR A N 1
ATOM 1822 C CA . TYR A 1 241 ? -8.126 -5.617 -8.838 1.00 98.00 241 TYR A CA 1
ATOM 1823 C C . TYR A 1 241 ? -8.823 -4.296 -8.534 1.00 98.00 241 TYR A C 1
ATOM 1825 O O . TYR A 1 241 ? -8.199 -3.256 -8.285 1.00 98.00 241 TYR A O 1
ATOM 1833 N N . ARG A 1 242 ? -10.150 -4.375 -8.482 1.00 97.75 242 ARG A N 1
ATOM 1834 C CA . ARG A 1 242 ? -11.022 -3.373 -7.872 1.00 97.75 242 ARG A CA 1
ATOM 1835 C C . ARG A 1 242 ? -11.930 -4.062 -6.858 1.00 97.75 242 ARG A C 1
ATOM 1837 O O . ARG A 1 242 ? -12.616 -5.010 -7.207 1.00 97.75 242 ARG A O 1
ATOM 1844 N N . TYR A 1 243 ? -11.955 -3.563 -5.632 1.00 96.94 243 TYR A N 1
ATOM 1845 C CA . TYR A 1 243 ? -12.869 -4.019 -4.588 1.00 96.94 243 TYR A CA 1
ATOM 1846 C C . TYR A 1 243 ? -13.541 -2.784 -3.992 1.00 96.94 243 TYR A C 1
ATOM 1848 O O . TYR A 1 243 ? -12.890 -1.982 -3.328 1.00 96.94 243 TYR A O 1
ATOM 1856 N N . GLU A 1 244 ? -14.812 -2.570 -4.328 1.00 95.69 244 GLU A N 1
ATOM 1857 C CA . GLU A 1 244 ? -15.536 -1.325 -4.048 1.00 95.69 244 GLU A CA 1
ATOM 1858 C C . GLU A 1 244 ? -14.763 -0.063 -4.501 1.00 95.69 244 GLU A C 1
ATOM 1860 O O . GLU A 1 244 ? -14.581 0.174 -5.703 1.00 95.69 244 GLU A O 1
ATOM 1865 N N . SER A 1 245 ? -14.307 0.748 -3.536 1.00 94.44 245 SER A N 1
ATOM 1866 C CA . SER A 1 245 ? -13.486 1.950 -3.722 1.00 94.44 245 SER A CA 1
ATOM 1867 C C . SER A 1 245 ? -11.980 1.659 -3.756 1.00 94.44 245 SER A C 1
ATOM 1869 O O . SER A 1 245 ? -11.193 2.512 -4.179 1.00 94.44 245 SER A O 1
ATOM 1871 N N . LEU A 1 246 ? -11.568 0.458 -3.347 1.00 96.31 246 LEU A N 1
ATOM 1872 C CA . LEU A 1 246 ? -10.180 0.026 -3.311 1.00 96.31 246 LEU A CA 1
ATOM 1873 C C . LEU A 1 246 ? -9.721 -0.472 -4.675 1.00 96.31 246 LEU A C 1
ATOM 1875 O O . LEU A 1 246 ? -10.468 -1.055 -5.463 1.00 96.31 246 LEU A O 1
ATOM 1879 N N . ARG A 1 247 ? -8.439 -0.242 -4.935 1.00 96.06 247 ARG A N 1
ATOM 1880 C CA . ARG A 1 247 ? -7.727 -0.719 -6.115 1.00 96.06 247 ARG A CA 1
ATOM 1881 C C . ARG A 1 247 ? -6.341 -1.165 -5.689 1.00 96.06 247 ARG A C 1
ATOM 1883 O O . ARG A 1 247 ? -5.813 -0.663 -4.691 1.00 96.06 247 ARG A O 1
ATOM 1890 N N . GLY A 1 248 ? -5.762 -2.079 -6.445 1.00 96.31 248 GLY A N 1
ATOM 1891 C CA . GLY A 1 248 ? -4.406 -2.536 -6.200 1.00 96.31 248 GLY A CA 1
ATOM 1892 C C . GLY A 1 248 ? -3.942 -3.522 -7.255 1.00 96.31 248 GLY A C 1
ATOM 1893 O O . GLY A 1 248 ? -4.638 -3.797 -8.235 1.00 96.31 248 GLY A O 1
ATOM 1894 N N . LEU A 1 249 ? -2.745 -4.038 -7.025 1.00 97.44 249 LEU A N 1
ATOM 1895 C CA . LEU A 1 249 ? -2.106 -5.045 -7.851 1.00 97.44 249 LEU A CA 1
ATOM 1896 C C . LEU A 1 249 ? -1.672 -6.202 -6.955 1.00 97.44 249 LEU A C 1
ATOM 1898 O O . LEU A 1 249 ? -1.036 -5.980 -5.922 1.00 97.44 249 LEU A O 1
ATOM 1902 N N . PHE A 1 250 ? -2.001 -7.423 -7.353 1.00 97.81 250 PHE A N 1
ATOM 1903 C CA . PHE A 1 250 ? -1.358 -8.620 -6.827 1.00 97.81 250 PHE A CA 1
ATOM 1904 C C . PHE A 1 250 ? -0.353 -9.155 -7.842 1.00 97.81 250 PHE A C 1
ATOM 1906 O O . PHE A 1 250 ? -0.587 -9.110 -9.051 1.00 97.81 250 PHE A O 1
ATOM 1913 N N . VAL A 1 251 ? 0.760 -9.663 -7.327 1.00 97.44 251 VAL A N 1
ATOM 1914 C CA . VAL A 1 251 ? 1.774 -10.399 -8.084 1.00 97.44 251 VAL A CA 1
ATOM 1915 C C . VAL A 1 251 ? 1.668 -11.860 -7.678 1.00 97.44 251 VAL A C 1
ATOM 1917 O O . VAL A 1 251 ? 1.675 -12.144 -6.479 1.00 97.44 251 VAL A O 1
ATOM 1920 N N . PHE A 1 252 ? 1.576 -12.763 -8.644 1.00 97.69 252 PHE A N 1
ATOM 1921 C CA . PHE A 1 252 ? 1.358 -14.190 -8.423 1.00 97.69 252 PHE A CA 1
ATOM 1922 C C . PHE A 1 252 ? 2.490 -15.039 -8.987 1.00 97.69 252 PHE A C 1
ATOM 1924 O O . PHE A 1 252 ? 3.149 -14.653 -9.959 1.00 97.69 252 PHE A O 1
ATOM 1931 N N . ASP A 1 253 ? 2.672 -16.208 -8.382 1.00 96.88 253 ASP A N 1
ATOM 1932 C CA . ASP A 1 253 ? 3.462 -17.286 -8.967 1.00 96.88 253 ASP A CA 1
ATOM 1933 C C . ASP A 1 253 ? 2.657 -18.118 -9.978 1.00 96.88 253 ASP A C 1
ATOM 1935 O O . ASP A 1 253 ? 1.468 -17.883 -10.216 1.00 96.88 253 ASP A O 1
ATOM 1939 N N . VAL A 1 254 ? 3.317 -19.110 -10.580 1.00 96.00 254 VAL A N 1
ATOM 1940 C CA . VAL A 1 254 ? 2.711 -20.030 -11.558 1.00 96.00 254 VAL A CA 1
ATOM 1941 C C . VAL A 1 254 ? 1.575 -20.881 -10.969 1.00 96.00 254 VAL A C 1
ATOM 1943 O O . VAL A 1 254 ? 0.697 -21.327 -11.701 1.00 96.00 254 VAL A O 1
ATOM 1946 N N . ASN A 1 255 ? 1.549 -21.067 -9.646 1.00 95.88 255 ASN A N 1
ATOM 1947 C CA . ASN A 1 255 ? 0.535 -21.849 -8.936 1.00 95.88 255 ASN A CA 1
ATOM 1948 C C . ASN A 1 255 ? -0.656 -20.989 -8.476 1.00 95.88 255 ASN A C 1
ATOM 1950 O O . ASN A 1 255 ? -1.530 -21.475 -7.757 1.00 95.88 255 ASN A O 1
ATOM 1954 N N . GLY A 1 256 ? -0.687 -19.701 -8.835 1.00 94.94 256 GLY A N 1
ATOM 1955 C CA . GLY A 1 256 ? -1.731 -18.775 -8.404 1.00 94.94 256 GLY A CA 1
ATOM 1956 C C . GLY A 1 256 ? -1.626 -18.372 -6.930 1.00 94.94 256 GLY A C 1
ATOM 1957 O O . GLY A 1 256 ? -2.604 -17.887 -6.351 1.00 94.94 256 GLY A O 1
ATOM 1958 N N . ARG A 1 257 ? -0.458 -18.524 -6.293 1.00 96.19 257 ARG A N 1
ATOM 1959 C CA . ARG A 1 257 ? -0.215 -18.017 -4.938 1.00 96.19 257 ARG A CA 1
ATOM 1960 C C . ARG A 1 257 ? 0.180 -16.536 -4.989 1.00 96.19 257 ARG A C 1
ATOM 1962 O O . ARG A 1 257 ? 1.099 -16.175 -5.727 1.00 96.19 257 ARG A O 1
ATOM 1969 N N . PRO A 1 258 ? -0.455 -15.661 -4.188 1.00 96.75 258 PRO A N 1
ATOM 1970 C CA . PRO A 1 258 ? -0.093 -14.250 -4.154 1.00 96.75 258 PRO A CA 1
ATOM 1971 C C . PRO A 1 258 ? 1.267 -14.059 -3.461 1.00 96.75 258 PRO A C 1
ATOM 1973 O O . PRO A 1 258 ? 1.433 -14.329 -2.269 1.00 96.75 258 PRO A O 1
ATOM 1976 N N . LEU A 1 259 ? 2.250 -13.567 -4.212 1.00 95.56 259 LEU A N 1
ATOM 1977 C CA . LEU A 1 259 ? 3.601 -13.254 -3.743 1.00 95.56 259 LEU A CA 1
ATOM 1978 C C . LEU A 1 259 ? 3.677 -11.862 -3.115 1.00 95.56 259 LEU A C 1
ATOM 1980 O O . LEU A 1 259 ? 4.339 -11.686 -2.088 1.00 95.56 259 LEU A O 1
ATOM 1984 N N . ARG A 1 260 ? 3.026 -10.872 -3.740 1.00 95.50 260 ARG A N 1
ATOM 1985 C CA . ARG A 1 260 ? 3.013 -9.473 -3.289 1.00 95.50 260 ARG A CA 1
ATOM 1986 C C . ARG A 1 260 ? 1.654 -8.827 -3.466 1.00 95.50 260 ARG A C 1
ATOM 1988 O O . ARG A 1 260 ? 1.007 -9.012 -4.495 1.00 95.50 260 ARG A O 1
ATOM 1995 N N . HIS A 1 261 ? 1.276 -8.002 -2.494 1.00 96.31 261 HIS A N 1
ATOM 1996 C CA . HIS A 1 261 ? 0.128 -7.103 -2.580 1.00 96.31 261 HIS A CA 1
ATOM 1997 C C . HIS A 1 261 ? 0.591 -5.650 -2.594 1.00 96.31 261 HIS A C 1
ATOM 1999 O O . HIS A 1 261 ? 1.299 -5.201 -1.693 1.00 96.31 261 HIS A O 1
ATOM 2005 N N . LEU A 1 262 ? 0.180 -4.914 -3.624 1.00 95.12 262 LEU A N 1
ATOM 2006 C CA . LEU A 1 262 ? 0.513 -3.511 -3.832 1.00 95.12 262 LEU A CA 1
ATOM 2007 C C . LEU A 1 262 ? -0.781 -2.681 -3.905 1.00 95.12 262 LEU A C 1
ATOM 2009 O O . LEU A 1 262 ? -1.318 -2.453 -4.997 1.00 95.12 262 LEU A O 1
ATOM 2013 N N . PRO A 1 263 ? -1.327 -2.237 -2.762 1.00 93.50 263 PRO A N 1
ATOM 2014 C CA . PRO A 1 263 ? -2.477 -1.344 -2.736 1.00 93.50 263 PRO A CA 1
ATOM 2015 C C . PRO A 1 263 ? -2.228 -0.041 -3.508 1.00 93.50 263 PRO A C 1
ATOM 2017 O O . PRO A 1 263 ? -1.138 0.527 -3.474 1.00 93.50 263 PRO A O 1
ATOM 2020 N N . GLY A 1 264 ? -3.268 0.493 -4.143 1.00 91.75 264 GLY A N 1
ATOM 2021 C CA . GLY A 1 264 ? -3.223 1.785 -4.826 1.00 91.75 264 GLY A CA 1
ATOM 2022 C C . GLY A 1 264 ? -3.613 1.721 -6.304 1.00 91.75 264 GLY A C 1
ATOM 2023 O O . GLY A 1 264 ? -4.071 0.696 -6.804 1.00 91.75 264 GLY A O 1
ATOM 2024 N N . PRO A 1 265 ? -3.505 2.849 -7.021 1.00 91.75 265 PRO A N 1
ATOM 2025 C CA . PRO A 1 265 ? -3.911 2.920 -8.415 1.00 91.75 265 PRO A CA 1
ATOM 2026 C C . PRO A 1 265 ? -2.864 2.288 -9.342 1.00 91.75 265 PRO A C 1
ATOM 2028 O O . PRO A 1 265 ? -1.733 2.764 -9.426 1.00 91.75 265 PRO A O 1
ATOM 2031 N N . TRP A 1 266 ? -3.294 1.287 -10.109 1.00 94.69 266 TRP A N 1
ATOM 2032 C CA . TRP A 1 266 ? -2.520 0.650 -11.175 1.00 94.69 266 TRP A CA 1
ATOM 2033 C C . TRP A 1 266 ? -3.329 0.720 -12.478 1.00 94.69 266 TRP A C 1
ATOM 2035 O O . TRP A 1 266 ? -4.407 0.126 -12.532 1.00 94.69 266 TRP A O 1
ATOM 2045 N N . PRO A 1 267 ? -2.895 1.496 -13.492 1.00 94.06 267 PRO A N 1
ATOM 2046 C CA . PRO A 1 267 ? -3.658 1.653 -14.730 1.00 94.06 267 PRO A CA 1
ATOM 2047 C C . PRO A 1 267 ? -3.749 0.317 -15.488 1.00 94.06 267 PRO A C 1
ATOM 2049 O O . PRO A 1 267 ? -2.700 -0.219 -15.848 1.00 94.06 267 PRO A O 1
ATOM 2052 N N . PRO A 1 268 ? -4.955 -0.224 -15.750 1.00 95.56 268 PRO A N 1
ATOM 2053 C CA . PRO A 1 268 ? -5.110 -1.547 -16.358 1.00 95.56 268 PRO A CA 1
ATOM 2054 C C . PRO A 1 268 ? -4.398 -1.694 -17.708 1.00 95.56 268 PRO A C 1
ATOM 2056 O O . PRO A 1 268 ? -3.757 -2.712 -17.963 1.00 95.56 268 PRO A O 1
ATOM 2059 N N . GLU A 1 269 ? -4.434 -0.659 -18.549 1.00 95.44 269 GLU A N 1
ATOM 2060 C CA . GLU A 1 269 ? -3.808 -0.666 -19.874 1.00 95.44 269 GLU A CA 1
ATOM 2061 C C . GLU A 1 269 ? -2.276 -0.659 -19.787 1.00 95.44 269 GLU A C 1
ATOM 2063 O O . GLU A 1 269 ? -1.600 -1.307 -20.588 1.00 95.44 269 GLU A O 1
ATOM 2068 N N . ASP A 1 270 ? -1.713 0.067 -18.813 1.00 96.06 270 ASP A N 1
ATOM 2069 C CA . ASP A 1 270 ? -0.272 0.041 -18.552 1.00 96.06 270 ASP A CA 1
ATOM 2070 C C . ASP A 1 270 ? 0.144 -1.324 -17.998 1.00 96.06 270 ASP A C 1
ATOM 2072 O O . ASP A 1 270 ? 1.178 -1.849 -18.413 1.00 96.06 270 ASP A O 1
ATOM 2076 N N . THR A 1 271 ? -0.667 -1.921 -17.114 1.00 96.94 271 THR A N 1
ATOM 2077 C CA . THR A 1 271 ? -0.394 -3.250 -16.554 1.00 96.94 271 THR A CA 1
ATOM 2078 C C . THR A 1 271 ? -0.410 -4.322 -17.631 1.00 96.94 271 THR A C 1
ATOM 2080 O O . THR A 1 271 ? 0.530 -5.108 -17.707 1.00 96.94 271 THR A O 1
ATOM 2083 N N . HIS A 1 272 ? -1.415 -4.318 -18.508 1.00 97.50 272 HIS A N 1
ATOM 2084 C CA . HIS A 1 272 ? -1.496 -5.268 -19.613 1.00 97.50 272 HIS A CA 1
ATOM 2085 C C . HIS A 1 272 ? -0.287 -5.147 -20.552 1.00 97.50 272 HIS A C 1
ATOM 2087 O O . HIS A 1 272 ? 0.365 -6.145 -20.851 1.00 97.50 272 HIS A O 1
ATOM 2093 N N . ARG A 1 273 ? 0.087 -3.923 -20.957 1.00 97.25 273 ARG A N 1
ATOM 2094 C CA . ARG A 1 273 ? 1.289 -3.697 -21.782 1.00 97.25 273 ARG A CA 1
ATOM 2095 C C . ARG A 1 273 ? 2.570 -4.174 -21.107 1.00 97.25 273 ARG A C 1
ATOM 2097 O O . ARG A 1 273 ? 3.430 -4.740 -21.777 1.00 97.25 273 ARG A O 1
ATOM 2104 N N . PHE A 1 274 ? 2.718 -3.900 -19.813 1.00 97.94 274 PHE A N 1
ATOM 2105 C CA . PHE A 1 274 ? 3.864 -4.348 -19.028 1.00 97.94 274 PHE A CA 1
ATOM 2106 C C . PHE A 1 274 ? 3.928 -5.878 -18.983 1.00 97.94 274 PHE A C 1
ATOM 2108 O O . PHE A 1 274 ? 4.975 -6.453 -19.263 1.00 97.94 274 PHE A O 1
ATOM 2115 N N . ALA A 1 275 ? 2.802 -6.534 -18.706 1.00 97.69 275 ALA A N 1
ATOM 2116 C CA . ALA A 1 275 ? 2.725 -7.984 -18.626 1.00 97.69 275 ALA A CA 1
ATOM 2117 C C . ALA A 1 275 ? 3.065 -8.657 -19.964 1.00 97.69 275 ALA A C 1
ATOM 2119 O O . ALA A 1 275 ? 3.973 -9.482 -20.012 1.00 97.69 275 ALA A O 1
ATOM 2120 N N . VAL A 1 276 ? 2.433 -8.224 -21.063 1.00 97.38 276 VAL A N 1
ATOM 2121 C CA . VAL A 1 276 ? 2.694 -8.748 -22.417 1.00 97.38 276 VAL A CA 1
ATOM 2122 C C . VAL A 1 276 ? 4.162 -8.586 -22.806 1.00 97.38 276 VAL A C 1
ATOM 2124 O O . VAL A 1 276 ? 4.768 -9.519 -23.325 1.00 97.38 276 VAL A O 1
ATOM 2127 N N . ARG A 1 277 ? 4.765 -7.423 -22.524 1.00 96.25 277 ARG A N 1
ATOM 2128 C CA . ARG A 1 277 ? 6.182 -7.167 -22.827 1.00 96.25 277 ARG A CA 1
ATOM 2129 C C . ARG A 1 277 ? 7.120 -8.156 -22.130 1.00 96.25 277 ARG A C 1
ATOM 2131 O O . ARG A 1 277 ? 8.182 -8.450 -22.670 1.00 96.25 277 ARG A O 1
ATOM 2138 N N . HIS A 1 278 ? 6.757 -8.599 -20.933 1.00 96.44 278 HIS A N 1
ATOM 2139 C CA . HIS A 1 278 ? 7.606 -9.401 -20.057 1.00 96.44 278 HIS A CA 1
ATOM 2140 C C . HIS A 1 278 ? 7.143 -10.858 -19.936 1.00 96.44 278 HIS A C 1
ATOM 2142 O O . HIS A 1 278 ? 7.601 -11.561 -19.044 1.00 96.44 278 HIS A O 1
ATOM 2148 N N . GLY A 1 279 ? 6.240 -11.311 -20.815 1.00 95.62 279 GLY A N 1
ATOM 2149 C CA . GLY A 1 279 ? 5.754 -12.693 -20.820 1.00 95.62 279 GLY A CA 1
ATOM 2150 C C . GLY A 1 279 ? 4.957 -13.085 -19.572 1.00 95.62 279 GLY A C 1
ATOM 2151 O O . GLY A 1 279 ? 4.889 -14.263 -19.244 1.00 95.62 279 GLY A O 1
ATOM 2152 N N . LEU A 1 280 ? 4.370 -12.115 -18.865 1.00 97.62 280 LEU A N 1
ATOM 2153 C CA . LEU A 1 280 ? 3.564 -12.357 -17.671 1.00 97.62 280 LEU A CA 1
ATOM 2154 C C . LEU A 1 280 ? 2.088 -12.521 -18.041 1.00 97.62 280 LEU A C 1
ATOM 2156 O O . LEU A 1 280 ? 1.561 -11.798 -18.892 1.00 97.62 280 LEU A O 1
ATOM 2160 N N . GLY A 1 281 ? 1.387 -13.397 -17.324 1.00 97.75 281 GLY A N 1
ATOM 2161 C CA . GLY A 1 281 ? -0.072 -13.403 -17.315 1.00 97.75 281 GLY A CA 1
ATOM 2162 C C . GLY A 1 281 ? -0.618 -12.082 -16.763 1.00 97.75 281 GLY A C 1
ATOM 2163 O O . GLY A 1 281 ? -0.027 -11.477 -15.867 1.00 97.75 281 GLY A O 1
ATOM 2164 N N . CYS A 1 282 ? -1.754 -11.623 -17.281 1.00 98.19 282 CYS A N 1
ATOM 2165 C CA . CYS A 1 282 ? -2.408 -10.411 -16.800 1.00 98.19 282 CYS A CA 1
ATOM 2166 C C . CYS A 1 282 ? -3.908 -10.626 -16.690 1.00 98.19 282 CYS A C 1
ATOM 2168 O O . CYS A 1 282 ? -4.567 -10.928 -17.683 1.00 98.19 282 CYS A O 1
ATOM 2170 N N . GLU A 1 283 ? -4.446 -10.369 -15.507 1.00 98.19 283 GLU A N 1
ATOM 2171 C CA . GLU A 1 283 ? -5.874 -10.383 -15.238 1.00 98.19 283 GLU A CA 1
ATOM 2172 C C . GLU A 1 283 ? -6.308 -9.026 -14.678 1.00 98.19 283 GLU A C 1
ATOM 2174 O O . GLU A 1 283 ? -5.597 -8.387 -13.898 1.00 98.19 283 GLU A O 1
ATOM 2179 N N . ILE A 1 284 ? -7.475 -8.551 -15.105 1.00 97.88 284 ILE A N 1
ATOM 2180 C CA . ILE A 1 284 ? -8.083 -7.315 -14.616 1.00 97.88 284 ILE A CA 1
ATOM 2181 C C . ILE A 1 284 ? -9.517 -7.660 -14.236 1.00 97.88 284 ILE A C 1
ATOM 2183 O O . ILE A 1 284 ? -10.318 -7.966 -15.118 1.00 97.88 284 ILE A O 1
ATOM 2187 N N . ARG A 1 285 ? -9.862 -7.602 -12.946 1.00 97.75 285 ARG A N 1
ATOM 2188 C CA . ARG A 1 285 ? -11.237 -7.892 -12.511 1.00 97.75 285 ARG A CA 1
ATOM 2189 C C . ARG A 1 285 ? -11.667 -7.159 -11.247 1.00 97.75 285 ARG A C 1
ATOM 2191 O O . ARG A 1 285 ? -10.853 -6.663 -10.466 1.00 97.75 285 ARG A O 1
ATOM 2198 N N . ALA A 1 286 ? -12.980 -7.087 -11.059 1.00 97.81 286 ALA A N 1
ATOM 2199 C CA . ALA A 1 286 ? -13.561 -6.734 -9.773 1.00 97.81 286 ALA A CA 1
ATOM 2200 C C . ALA A 1 286 ? -13.545 -7.968 -8.859 1.00 97.81 286 ALA A C 1
ATOM 2202 O O . ALA A 1 286 ? -13.816 -9.066 -9.334 1.00 97.81 286 ALA A O 1
ATOM 2203 N N . LEU A 1 287 ? -13.211 -7.780 -7.584 1.00 98.19 287 LEU A N 1
ATOM 2204 C CA . LEU A 1 287 ? -13.222 -8.844 -6.580 1.00 98.19 287 LEU A CA 1
ATOM 2205 C C . LEU A 1 287 ? -14.464 -8.737 -5.705 1.00 98.19 287 LEU A C 1
ATOM 2207 O O . LEU A 1 287 ? -14.872 -7.624 -5.349 1.00 98.19 287 LEU A O 1
ATOM 2211 N N . SER A 1 288 ? -15.009 -9.886 -5.314 1.00 97.75 288 SER A N 1
ATOM 2212 C CA . SER A 1 288 ? -15.934 -9.963 -4.184 1.00 97.75 288 SER A CA 1
ATOM 2213 C C . SER A 1 288 ? -15.198 -9.712 -2.861 1.00 97.75 288 SER A C 1
ATOM 2215 O O . SER A 1 288 ? -13.961 -9.709 -2.794 1.00 97.75 288 SER A O 1
ATOM 2217 N N . ARG A 1 289 ? -15.961 -9.511 -1.781 1.00 96.44 289 ARG A N 1
ATOM 2218 C CA . ARG A 1 289 ? -15.403 -9.376 -0.429 1.00 96.44 289 ARG A CA 1
ATOM 2219 C C . ARG A 1 289 ? -14.629 -10.627 -0.025 1.00 96.44 289 ARG A C 1
ATOM 2221 O O . ARG A 1 289 ? -13.498 -10.522 0.443 1.00 96.44 289 ARG A O 1
ATOM 2228 N N . GLU A 1 290 ? -15.212 -11.797 -0.245 1.00 97.69 290 GLU A N 1
ATOM 2229 C CA . GLU A 1 290 ? -14.645 -13.100 0.109 1.00 97.69 290 GLU A CA 1
ATOM 2230 C C . GLU A 1 290 ? -13.347 -13.356 -0.661 1.00 97.69 290 GLU A C 1
ATOM 2232 O O . GLU A 1 290 ? -12.349 -13.779 -0.077 1.00 97.69 290 GLU A O 1
ATOM 2237 N N . GLU A 1 291 ? -13.322 -13.033 -1.957 1.00 97.56 291 GLU A N 1
ATOM 2238 C CA . GLU A 1 291 ? -12.114 -13.142 -2.775 1.00 97.56 291 GLU A CA 1
ATOM 2239 C C . GLU A 1 291 ? -11.009 -12.204 -2.287 1.00 97.56 291 GLU A C 1
ATOM 2241 O O . GLU A 1 291 ? -9.853 -12.616 -2.163 1.00 97.56 291 GLU A O 1
ATOM 2246 N N . TYR A 1 292 ? -11.347 -10.948 -1.987 1.00 97.81 292 TYR A N 1
ATOM 2247 C CA . TYR A 1 292 ? -10.384 -9.972 -1.485 1.00 97.81 292 TYR A CA 1
ATOM 2248 C C . TYR A 1 292 ? -9.794 -10.402 -0.134 1.00 97.81 292 TYR A C 1
ATOM 2250 O O . TYR A 1 292 ? -8.571 -10.372 0.050 1.00 97.81 292 TYR A O 1
ATOM 2258 N N . LEU A 1 293 ? -10.635 -10.864 0.793 1.00 96.88 293 LEU A N 1
ATOM 2259 C CA . LEU A 1 293 ? -10.190 -11.411 2.075 1.00 96.88 293 LEU A CA 1
ATOM 2260 C C . LEU A 1 293 ? -9.302 -12.644 1.874 1.00 96.88 293 LEU A C 1
ATOM 2262 O O . LEU A 1 293 ? -8.209 -12.710 2.436 1.00 96.88 293 LEU A O 1
ATOM 2266 N N . GLY A 1 294 ? -9.710 -13.578 1.014 1.00 97.00 294 GLY A N 1
ATOM 2267 C CA . GLY A 1 294 ? -8.953 -14.796 0.731 1.00 97.00 294 GLY A CA 1
ATOM 2268 C C . GLY A 1 294 ? -7.605 -14.541 0.050 1.00 97.00 294 GLY A C 1
ATOM 2269 O O . GLY A 1 294 ? -6.630 -15.248 0.316 1.00 97.00 294 GLY A O 1
ATOM 2270 N N . LEU A 1 295 ? -7.508 -13.542 -0.829 1.00 97.06 295 LEU A N 1
ATOM 2271 C CA . LEU A 1 295 ? -6.245 -13.155 -1.466 1.00 97.06 295 LEU A CA 1
ATOM 2272 C C . LEU A 1 295 ? -5.311 -12.458 -0.483 1.00 97.06 295 LEU A C 1
ATOM 2274 O O . LEU A 1 295 ? -4.143 -12.832 -0.367 1.00 97.06 295 LEU A O 1
ATOM 2278 N N . THR A 1 296 ? -5.823 -11.474 0.252 1.00 95.69 296 THR A N 1
ATOM 2279 C CA . THR A 1 296 ? -4.999 -10.709 1.190 1.00 95.69 296 THR A CA 1
ATOM 2280 C C . THR A 1 296 ? -4.555 -11.516 2.411 1.00 95.69 296 THR A C 1
ATOM 2282 O O . THR A 1 296 ? -3.493 -11.235 2.955 1.00 95.69 296 THR A O 1
ATOM 2285 N N . ALA A 1 297 ? -5.296 -12.549 2.819 1.00 94.06 297 ALA A N 1
ATOM 2286 C CA . ALA A 1 297 ? -4.881 -13.455 3.893 1.00 94.06 297 ALA A CA 1
ATOM 2287 C C . ALA A 1 297 ? -3.745 -14.413 3.485 1.00 94.06 297 ALA A C 1
ATOM 2289 O O . ALA A 1 297 ? -3.000 -14.883 4.341 1.00 94.06 297 ALA A O 1
ATOM 2290 N N . ARG A 1 298 ? -3.605 -14.719 2.187 1.00 95.06 298 ARG A N 1
ATOM 2291 C CA . ARG A 1 298 ? -2.611 -15.678 1.666 1.00 95.06 298 ARG A CA 1
ATOM 2292 C C . ARG A 1 298 ? -1.323 -15.028 1.171 1.00 95.06 298 ARG A C 1
ATOM 2294 O O . ARG A 1 298 ? -0.386 -15.745 0.811 1.00 95.06 298 ARG A O 1
ATOM 2301 N N . VAL A 1 299 ? -1.288 -13.698 1.096 1.00 94.75 299 VAL A N 1
ATOM 2302 C CA . VAL A 1 299 ? -0.157 -12.986 0.510 1.00 94.75 299 VAL A CA 1
ATOM 2303 C C . VAL A 1 299 ? 1.067 -13.077 1.412 1.00 94.75 299 VAL A C 1
ATOM 2305 O O . VAL A 1 299 ? 0.978 -12.887 2.622 1.00 94.75 299 VAL A O 1
ATOM 2308 N N . GLY A 1 300 ? 2.216 -13.405 0.821 1.00 86.69 300 GLY A N 1
ATOM 2309 C CA . GLY A 1 300 ? 3.451 -13.584 1.588 1.00 86.69 300 GLY A CA 1
ATOM 2310 C C . GLY A 1 300 ? 4.000 -12.282 2.172 1.00 86.69 300 GLY A C 1
ATOM 2311 O O . GLY A 1 300 ? 4.694 -12.315 3.183 1.00 86.69 300 GLY A O 1
ATOM 2312 N N . ASP A 1 301 ? 3.717 -11.153 1.521 1.00 91.81 301 ASP A N 1
ATOM 2313 C CA . ASP A 1 301 ? 4.222 -9.835 1.893 1.00 91.81 301 ASP A CA 1
ATOM 2314 C C . ASP A 1 301 ? 3.469 -8.726 1.139 1.00 91.81 301 ASP A C 1
ATOM 2316 O O . ASP A 1 301 ? 2.864 -8.969 0.088 1.00 91.81 301 ASP A O 1
ATOM 2320 N N . ALA A 1 302 ? 3.534 -7.489 1.618 1.00 91.06 302 ALA A N 1
ATOM 2321 C CA . ALA A 1 302 ? 2.854 -6.367 0.979 1.00 91.06 302 ALA A CA 1
ATOM 2322 C C . ALA A 1 302 ? 3.651 -5.062 1.060 1.00 91.06 302 ALA A C 1
ATOM 2324 O O . ALA A 1 302 ? 4.571 -4.921 1.860 1.00 91.06 302 ALA A O 1
ATOM 2325 N N . LEU A 1 303 ? 3.285 -4.081 0.234 1.00 88.50 303 LEU A N 1
ATOM 2326 C CA . LEU A 1 303 ? 3.839 -2.724 0.293 1.00 88.50 303 LEU A CA 1
ATOM 2327 C C . LEU A 1 303 ? 2.714 -1.721 0.600 1.00 88.50 303 LEU A C 1
ATOM 2329 O O . LEU A 1 303 ? 2.080 -1.233 -0.338 1.00 88.50 303 LEU A O 1
ATOM 2333 N N . PRO A 1 304 ? 2.425 -1.459 1.892 1.00 77.75 304 PRO A N 1
ATOM 2334 C CA . PRO A 1 304 ? 1.332 -0.587 2.323 1.00 77.75 304 PRO A CA 1
ATOM 2335 C C . PRO A 1 304 ? 1.587 0.901 2.026 1.00 77.75 304 PRO A C 1
ATOM 2337 O O . PRO A 1 304 ? 2.687 1.415 2.320 1.00 77.75 304 PRO A O 1
#

Sequence (304 aa):
MLTWDGGTLVAADPANARTVRLTPAAFHHYRYEQALADASGKKREPAVVGGLAALDADGLVLLDLPGEWQGWEVARFASARGVPVHDGPTGRPEPVRVTLARRAPGWTRLTGRSRPRPSRRRRIAVLCLGVGGLLMMAYVTATLGGVTWRGLSWLGRLLLDVAEAKWLLVLFSPLAFLLAPLRRRLHRGRARRGAVLGPPGGPFLSVGRDDVLCVQPGPPMAAERLTIGLGPRDVASLLVYRYESLRGLFVFDVNGRPLRHLPGPWPPEDTHRFAVRHGLGCEIRALSREEYLGLTARVGDALP

Foldseek 3Di:
DWDDDDQWIWDAQPLVRDIDIHRFLAKEWEWEWFFWADPVLHTDGTDIWTWMFGAHPLLAGQETGTDDDDPVVVCVRCVVNPRYYHYDDYHDAFVVQLSPLRHDVNHDYRDSDNPPPQPPVNVVVLLVLQVVLVVVVVCCPVPVDPVCPVVVVVVVVVCVVPDDVVVVCSNCVNVCVVCVVVQQVVVVVCLVQLQKWDDDQAWIWGQDPQQWIWTRRHPGGRIDTAHDDQDPRHFAAKEWEDEPPWTWIFTAHPVRQTAETETDDTPQVSRVSNQVVSNHHYHYYYDDPVRSSVNSVRYRGYND

Secondary structure (DSSP, 8-state):
-EEEETTEEEEEETTTTEEEEE--SEEEEEEEEEEEE-TT--EEEEEEEEEEEEE-TTS-EEEEEES---HHHHHHHHHTTT--EEEPPSS-HHHHHHHHH-EEEEEEE---S------HHHHHHHHHHHHHHHHHHHHHHHHH-GGGHHHHHHHHHHHHHHS-HHHHHHHHHHHHHHHHHHHHHHHHHHHHTTSEES-TTS-EEEE-GGGEEEEE--TTBPPEEEEBSSSTTSB-EEEEEEETTEEEEEEE-TTS-EEEEEES---HHHHHHHHHHTT-EEEEEEPPHHHHHHHHHH-S-B--

pLDDT: mean 85.15, std 14.64, range [43.16, 98.38]